Protein AF-0000000086521567 (afdb_homodimer)

Structure (mmCIF, N/CA/C/O backbone):
data_AF-0000000086521567-model_v1
#
loop_
_entity.id
_entity.type
_entity.pdbx_description
1 polymer 'Uncharacterized protein'
#
loop_
_atom_site.group_PDB
_atom_site.id
_atom_site.type_symbol
_atom_site.label_atom_id
_atom_site.label_alt_id
_atom_site.label_comp_id
_atom_site.label_asym_id
_atom_site.label_entity_id
_atom_site.label_seq_id
_atom_site.pdbx_PDB_ins_code
_atom_site.Cartn_x
_atom_site.Cartn_y
_atom_site.Cartn_z
_atom_site.occupancy
_atom_site.B_iso_or_equiv
_atom_site.auth_seq_id
_atom_site.auth_comp_id
_atom_site.auth_asym_id
_atom_site.auth_atom_id
_atom_site.pdbx_PDB_model_num
ATOM 1 N N . MET A 1 1 ? -68.312 49.312 -6.199 1 41.5 1 MET A N 1
ATOM 2 C CA . MET A 1 1 ? -67.375 48.719 -5.227 1 41.5 1 MET A CA 1
ATOM 3 C C . MET A 1 1 ? -66.25 47.938 -5.922 1 41.5 1 MET A C 1
ATOM 5 O O . MET A 1 1 ? -66.5 47 -6.668 1 41.5 1 MET A O 1
ATOM 9 N N . LYS A 1 2 ? -65.25 48.719 -6.352 1 56.47 2 LYS A N 1
ATOM 10 C CA . LYS A 1 2 ? -64.062 48.219 -7.051 1 56.47 2 LYS A CA 1
ATOM 11 C C . LYS A 1 2 ? -63.406 47.094 -6.277 1 56.47 2 LYS A C 1
ATOM 13 O O . LYS A 1 2 ? -63.188 47.188 -5.066 1 56.47 2 LYS A O 1
ATOM 18 N N . PRO A 1 3 ? -63.344 45.812 -6.828 1 60.78 3 PRO A N 1
ATOM 19 C CA . PRO A 1 3 ? -62.656 44.688 -6.168 1 60.78 3 PRO A CA 1
ATOM 20 C C . PRO A 1 3 ? -61.156 44.938 -6.02 1 60.78 3 PRO A C 1
ATOM 22 O O . PRO A 1 3 ? -60.5 45.375 -6.961 1 60.78 3 PRO A O 1
ATOM 25 N N . LEU A 1 4 ? -60.719 45.344 -4.832 1 59.25 4 LEU A N 1
ATOM 26 C CA . LEU A 1 4 ? -59.312 45.438 -4.52 1 59.25 4 LEU A CA 1
ATOM 27 C C . LEU A 1 4 ? -58.625 44.062 -4.637 1 59.25 4 LEU A C 1
ATOM 29 O O . LEU A 1 4 ? -59.062 43.125 -3.998 1 59.25 4 LEU A O 1
ATOM 33 N N . LEU A 1 5 ? -58 43.781 -5.711 1 63.34 5 LEU A N 1
ATOM 34 C CA . LEU A 1 5 ? -57.188 42.625 -5.988 1 63.34 5 LEU A CA 1
ATOM 35 C C . LEU A 1 5 ? -55.969 42.562 -5.07 1 63.34 5 LEU A C 1
ATOM 37 O O . LEU A 1 5 ? -55.125 43.5 -5.086 1 63.34 5 LEU A O 1
ATOM 41 N N . THR A 1 6 ? -56.031 41.875 -3.943 1 60.31 6 THR A N 1
ATOM 42 C CA . THR A 1 6 ? -54.906 41.688 -3.041 1 60.31 6 THR A CA 1
ATOM 43 C C . THR A 1 6 ? -53.875 40.719 -3.635 1 60.31 6 THR A C 1
ATOM 45 O O . THR A 1 6 ? -54.219 39.531 -3.891 1 60.31 6 THR A O 1
ATOM 48 N N . ILE A 1 7 ? -52.875 41.281 -4.273 1 62.75 7 ILE A N 1
ATOM 49 C CA . ILE A 1 7 ? -51.781 40.469 -4.766 1 62.75 7 ILE A CA 1
ATOM 50 C C . ILE A 1 7 ? -50.969 39.906 -3.582 1 62.75 7 ILE A C 1
ATOM 52 O O . ILE A 1 7 ? -50.469 40.656 -2.752 1 62.75 7 ILE A O 1
ATOM 56 N N . GLY A 1 8 ? -51.188 38.625 -3.295 1 60.88 8 GLY A N 1
ATOM 57 C CA . GLY A 1 8 ? -50.406 37.938 -2.277 1 60.88 8 GLY A CA 1
ATOM 58 C C . GLY A 1 8 ? -48.969 37.688 -2.695 1 60.88 8 GLY A C 1
ATOM 59 O O . GLY A 1 8 ? -48.719 37.125 -3.768 1 60.88 8 GLY A O 1
ATOM 60 N N . ILE A 1 9 ? -48 38.438 -2.121 1 61.66 9 ILE A N 1
ATOM 61 C CA . ILE A 1 9 ? -46.562 38.25 -2.348 1 61.66 9 ILE A CA 1
ATOM 62 C C . ILE A 1 9 ? -46.125 36.938 -1.766 1 61.66 9 ILE A C 1
ATOM 64 O O . ILE A 1 9 ? -46.281 36.688 -0.566 1 61.66 9 ILE A O 1
ATOM 68 N N . ILE A 1 10 ? -45.906 36 -2.725 1 64.81 10 ILE A N 1
ATOM 69 C CA . ILE A 1 10 ? -45.312 34.719 -2.34 1 64.81 10 ILE A CA 1
ATOM 70 C C . ILE A 1 10 ? -43.844 34.906 -1.979 1 64.81 10 ILE A C 1
ATOM 72 O O . ILE A 1 10 ? -43.031 35.281 -2.836 1 64.81 10 ILE A O 1
ATOM 76 N N . LEU A 1 11 ? -43.531 35.031 -0.654 1 62.44 11 LEU A N 1
ATOM 77 C CA . LEU A 1 11 ? -42.156 35.031 -0.162 1 62.44 11 LEU A CA 1
ATOM 78 C C . LEU A 1 11 ? -41.531 33.688 -0.363 1 62.44 11 LEU A C 1
ATOM 80 O O . LEU A 1 11 ? -41.875 32.719 0.311 1 62.44 11 LEU A O 1
ATOM 84 N N . THR A 1 12 ? -40.844 33.469 -1.516 1 62.28 12 THR A N 1
ATOM 85 C CA . THR A 1 12 ? -40 32.312 -1.762 1 62.28 12 THR A CA 1
ATOM 86 C C . THR A 1 12 ? -38.781 32.312 -0.861 1 62.28 12 THR A C 1
ATOM 88 O O . THR A 1 12 ? -37.969 33.25 -0.907 1 62.28 12 THR A O 1
ATOM 91 N N . THR A 1 13 ? -38.781 31.547 0.296 1 60.25 13 THR A N 1
ATOM 92 C CA . THR A 1 13 ? -37.594 31.297 1.112 1 60.25 13 THR A CA 1
ATOM 93 C C . THR A 1 13 ? -36.562 30.5 0.328 1 60.25 13 THR A C 1
ATOM 95 O O . THR A 1 13 ? -36.812 29.328 -0.017 1 60.25 13 THR A O 1
ATOM 98 N N . LEU A 1 14 ? -35.562 31.156 -0.339 1 62.19 14 LEU A N 1
ATOM 99 C CA . LEU A 1 14 ? -34.375 30.5 -0.87 1 62.19 14 LEU A CA 1
ATOM 100 C C . LEU A 1 14 ? -33.562 29.828 0.246 1 62.19 14 LEU A C 1
ATOM 102 O O . LEU A 1 14 ? -32.969 30.5 1.088 1 62.19 14 LEU A O 1
ATOM 106 N N . VAL A 1 15 ? -33.781 28.562 0.54 1 56.38 15 VAL A N 1
ATOM 107 C CA . VAL A 1 15 ? -32.906 27.766 1.397 1 56.38 15 VAL A CA 1
ATOM 108 C C . VAL A 1 15 ? -31.531 27.578 0.72 1 56.38 15 VAL A C 1
ATOM 110 O O . VAL A 1 15 ? -31.453 26.953 -0.342 1 56.38 15 VAL A O 1
ATOM 113 N N . SER A 1 16 ? -30.516 28.406 0.99 1 57.03 16 SER A N 1
ATOM 114 C CA . SER A 1 16 ? -29.125 28.125 0.634 1 57.03 16 SER A CA 1
ATOM 115 C C . SER A 1 16 ? -28.656 26.797 1.229 1 57.03 16 SER A C 1
ATOM 117 O O . SER A 1 16 ? -28.531 26.672 2.449 1 57.03 16 SER A O 1
ATOM 119 N N . ILE A 1 17 ? -28.797 25.703 0.528 1 50.41 17 ILE A N 1
ATOM 120 C CA . ILE A 1 17 ? -28.0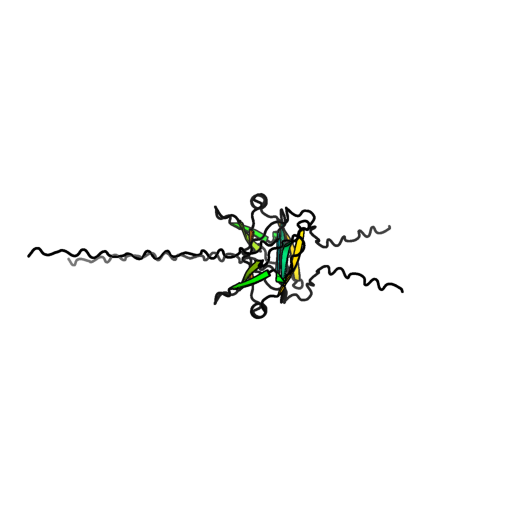47 24.5 0.896 1 50.41 17 ILE A CA 1
ATOM 121 C C . ILE A 1 17 ? -26.547 24.828 0.966 1 50.41 17 ILE A C 1
ATOM 123 O O . ILE A 1 17 ? -25.953 25.234 -0.034 1 50.41 17 ILE A O 1
ATOM 127 N N . ASN A 1 18 ? -26.047 25.375 2.033 1 48.47 18 ASN A N 1
ATOM 128 C CA . ASN A 1 18 ? -24.609 25.312 2.244 1 48.47 18 ASN A CA 1
ATOM 129 C C . ASN A 1 18 ? -24.078 23.891 2.098 1 48.47 18 ASN A C 1
ATOM 131 O O . ASN A 1 18 ? -24.328 23.047 2.959 1 48.47 18 ASN A O 1
ATOM 135 N N . THR A 1 19 ? -23.938 23.438 0.853 1 48.56 19 THR A N 1
ATOM 136 C CA . THR A 1 19 ? -23.125 22.234 0.748 1 48.56 19 THR A CA 1
ATOM 137 C C . THR A 1 19 ? -21.781 22.422 1.459 1 48.56 19 THR A C 1
ATOM 139 O O . THR A 1 19 ? -20.922 23.172 0.992 1 48.56 19 THR A O 1
ATOM 142 N N . ASN A 1 20 ? -21.812 22.703 2.736 1 43.34 20 ASN A N 1
ATOM 143 C CA . ASN A 1 20 ? -20.531 22.469 3.389 1 43.34 20 ASN A CA 1
ATOM 144 C C . ASN A 1 20 ? -19.781 21.297 2.768 1 43.34 20 ASN A C 1
ATOM 146 O O . ASN A 1 20 ? -20.219 20.156 2.865 1 43.34 20 ASN A O 1
ATOM 150 N N . ALA A 1 21 ? -19.391 21.391 1.604 1 45.03 21 ALA A N 1
ATOM 151 C CA . ALA A 1 21 ? -18.375 20.422 1.236 1 45.03 21 ALA A CA 1
ATOM 152 C C . ALA A 1 21 ? -17.5 20.062 2.434 1 45.03 21 ALA A C 1
ATOM 154 O O . ALA A 1 21 ? -16.766 20.906 2.945 1 45.03 21 ALA A O 1
ATOM 155 N N . GLU A 1 22 ? -17.938 19.484 3.479 1 44.38 22 GLU A N 1
ATOM 156 C CA . GLU A 1 22 ? -17 19.062 4.516 1 44.38 22 GLU A CA 1
ATOM 157 C C . GLU A 1 22 ? -15.609 18.812 3.939 1 44.38 22 GLU A C 1
ATOM 159 O O . GLU A 1 22 ? -15.445 18.016 3.02 1 44.38 22 GLU A O 1
ATOM 164 N N . ASN A 1 23 ? -14.844 19.844 3.758 1 48.25 23 ASN A N 1
ATOM 165 C CA . ASN A 1 23 ? -13.422 19.844 3.432 1 48.25 23 ASN A CA 1
ATOM 166 C C . ASN A 1 23 ? -12.711 18.609 3.971 1 48.25 23 ASN A C 1
ATOM 168 O O . ASN A 1 23 ? -12.266 18.594 5.117 1 48.25 23 ASN A O 1
ATOM 172 N N . ALA A 1 24 ? -13.281 17.422 3.781 1 63.66 24 ALA A N 1
ATOM 173 C CA . ALA A 1 24 ? -12.695 16.203 4.34 1 63.66 24 ALA A CA 1
ATOM 174 C C . ALA A 1 24 ? -11.172 16.234 4.238 1 63.66 24 ALA A C 1
ATOM 176 O O . ALA A 1 24 ? -10.617 16.609 3.201 1 63.66 24 ALA A O 1
ATOM 177 N N . THR A 1 25 ? -10.422 16.438 5.43 1 75.69 25 THR A N 1
ATOM 178 C CA . THR A 1 25 ? -8.969 16.328 5.512 1 75.69 25 THR A CA 1
ATOM 179 C C . THR A 1 25 ? -8.469 15.188 4.625 1 75.69 25 THR A C 1
ATOM 181 O O . THR A 1 25 ? -8.969 14.062 4.707 1 75.69 25 THR A O 1
ATOM 184 N N . PRO A 1 26 ? -7.668 15.617 3.684 1 92.44 26 PRO A N 1
ATOM 185 C CA . PRO A 1 26 ? -7.172 14.617 2.732 1 92.44 26 PRO A CA 1
ATOM 186 C C . PRO A 1 26 ? -6.41 13.484 3.412 1 92.44 26 PRO A C 1
ATOM 188 O O . PRO A 1 26 ? -5.914 13.648 4.531 1 92.44 26 PRO A O 1
ATOM 191 N N . LEU A 1 27 ? -6.375 12.32 2.873 1 97.94 27 LEU A N 1
ATOM 192 C CA . LEU A 1 27 ? -5.582 11.188 3.346 1 97.94 27 LEU A CA 1
ATOM 193 C C . LEU A 1 27 ? -4.09 11.469 3.197 1 97.94 27 LEU A C 1
ATOM 195 O O . LEU A 1 27 ? -3.682 12.219 2.305 1 97.94 27 LEU A O 1
ATOM 199 N N . GLU A 1 28 ? -3.328 10.969 4.105 1 98.56 28 GLU A N 1
ATOM 200 C CA . GLU A 1 28 ? -1.88 11.164 4.121 1 98.56 28 GLU A CA 1
ATOM 201 C C . GLU A 1 28 ? -1.219 10.477 2.932 1 98.56 28 GLU A C 1
ATOM 203 O O . GLU A 1 28 ? -1.447 9.289 2.686 1 98.56 28 GLU A O 1
ATOM 208 N N . PRO A 1 29 ? -0.412 11.234 2.131 1 98.12 29 PRO A N 1
ATOM 209 C CA . PRO A 1 29 ? 0.428 10.523 1.162 1 98.12 29 PRO A CA 1
ATOM 210 C C . PRO A 1 29 ? 1.397 9.547 1.825 1 98.12 29 PRO A C 1
ATOM 212 O O . PRO A 1 29 ? 1.976 9.859 2.869 1 98.12 29 PRO A O 1
ATOM 215 N N . LEU A 1 30 ? 1.52 8.359 1.231 1 98.75 30 LEU A N 1
ATOM 216 C CA . LEU A 1 30 ? 2.389 7.328 1.785 1 98.75 30 LEU A CA 1
ATOM 217 C C . LEU A 1 30 ? 3.551 7.035 0.843 1 98.75 30 LEU A C 1
ATOM 219 O O . LEU A 1 30 ? 3.375 7.008 -0.377 1 98.75 30 LEU A O 1
ATOM 223 N N . TYR A 1 31 ? 4.676 6.809 1.391 1 98.19 31 TYR A N 1
ATOM 224 C CA . TYR A 1 31 ? 5.832 6.355 0.62 1 98.19 31 TYR A CA 1
ATOM 225 C C . TYR A 1 31 ? 5.945 4.836 0.647 1 98.19 31 TYR A C 1
ATOM 227 O O . TYR A 1 31 ? 6.551 4.238 -0.246 1 98.19 31 TYR A O 1
ATOM 235 N N . SER A 1 32 ? 5.387 4.242 1.664 1 98.62 32 SER A N 1
ATOM 236 C CA . SER A 1 32 ? 5.297 2.791 1.795 1 98.62 32 SER A CA 1
ATOM 237 C C . SER A 1 32 ? 4.195 2.393 2.771 1 98.62 32 SER A C 1
ATOM 239 O O . SER A 1 32 ? 3.76 3.205 3.59 1 98.62 32 SER A O 1
ATOM 241 N N . ALA A 1 33 ? 3.748 1.165 2.656 1 98.81 33 ALA A N 1
ATOM 242 C CA . ALA A 1 33 ? 2.824 0.525 3.588 1 98.81 33 ALA A CA 1
ATOM 243 C C . ALA A 1 33 ? 3.107 -0.971 3.701 1 98.81 33 ALA A C 1
ATOM 245 O O . ALA A 1 33 ? 3.389 -1.633 2.699 1 98.81 33 ALA A O 1
ATOM 246 N N . GLN A 1 34 ? 3.07 -1.426 4.914 1 98.31 34 GLN A N 1
ATOM 247 C CA . GLN A 1 34 ? 3.244 -2.838 5.234 1 98.31 34 GLN A CA 1
ATOM 248 C C . GLN A 1 34 ? 2.232 -3.293 6.281 1 98.31 34 GLN A C 1
ATOM 250 O O . GLN A 1 34 ? 2.072 -2.648 7.32 1 98.31 34 GLN A O 1
ATOM 255 N N . PHE A 1 35 ? 1.556 -4.363 6.004 1 96.94 35 PHE A N 1
ATOM 256 C CA . PHE A 1 35 ? 0.53 -4.848 6.918 1 96.94 35 PHE A CA 1
ATOM 257 C C . PHE A 1 35 ? 1.021 -6.074 7.68 1 96.94 35 PHE A C 1
ATOM 259 O O . PHE A 1 35 ? 1.374 -7.09 7.074 1 96.94 35 PHE A O 1
ATOM 266 N N . ASP A 1 36 ? 1.014 -5.848 8.922 1 94.62 36 ASP A N 1
ATOM 267 C CA . ASP A 1 36 ? 1.253 -6.953 9.844 1 94.62 36 ASP A CA 1
ATOM 268 C C . ASP A 1 36 ? -0.046 -7.41 10.5 1 94.62 36 ASP A C 1
ATOM 270 O O . ASP A 1 36 ? -1.137 -7.047 10.055 1 94.62 36 ASP A O 1
ATOM 274 N N . ASN A 1 37 ? 0.047 -8.242 11.469 1 90.88 37 ASN A N 1
ATOM 275 C CA . ASN A 1 37 ? -1.149 -8.828 12.07 1 90.88 37 ASN A CA 1
ATOM 276 C C . ASN A 1 37 ? -2 -7.773 12.766 1 90.88 37 ASN A C 1
ATOM 278 O O . ASN A 1 37 ? -3.211 -7.703 12.555 1 90.88 37 ASN A O 1
ATOM 282 N N . THR A 1 38 ? -1.346 -6.91 13.578 1 93.44 38 THR A N 1
ATOM 283 C CA . THR A 1 38 ? -2.135 -5.992 14.398 1 93.44 38 THR A CA 1
ATOM 284 C C . THR A 1 38 ? -1.744 -4.547 14.117 1 93.44 38 THR A C 1
ATOM 286 O O . THR A 1 38 ? -2.281 -3.623 14.734 1 93.44 38 THR A O 1
ATOM 289 N N . TYR A 1 39 ? -0.797 -4.352 13.211 1 96.25 39 TYR A N 1
ATOM 290 C CA . TYR A 1 39 ? -0.38 -2.99 12.906 1 96.25 39 TYR A CA 1
ATOM 291 C C . TYR A 1 39 ? -0.145 -2.82 11.406 1 96.25 39 TYR A C 1
ATOM 293 O O . TYR A 1 39 ? 0.025 -3.803 10.68 1 96.25 39 TYR A O 1
ATOM 301 N N . VAL A 1 40 ? -0.255 -1.665 11.047 1 97.69 40 VAL A N 1
ATOM 302 C CA . VAL A 1 40 ? 0.246 -1.244 9.742 1 97.69 40 VAL A CA 1
ATOM 303 C C . VAL A 1 40 ? 1.445 -0.317 9.922 1 97.69 40 VAL A C 1
ATOM 305 O O . VAL A 1 40 ? 1.415 0.592 10.758 1 97.69 40 VAL A O 1
ATOM 308 N N . THR A 1 41 ? 2.508 -0.612 9.219 1 98.56 41 THR A N 1
ATOM 309 C CA . THR A 1 41 ? 3.672 0.266 9.18 1 98.56 41 THR A CA 1
ATOM 310 C C . THR A 1 41 ? 3.641 1.157 7.945 1 98.56 41 THR A C 1
ATOM 312 O O . THR A 1 41 ? 3.504 0.665 6.82 1 98.56 41 THR A O 1
ATOM 315 N N . ILE A 1 42 ? 3.771 2.447 8.164 1 98.88 42 ILE A N 1
ATOM 316 C CA . ILE A 1 42 ? 3.748 3.398 7.062 1 98.88 42 ILE A CA 1
ATOM 317 C C . ILE A 1 42 ? 5.02 4.242 7.078 1 98.88 42 ILE A C 1
ATOM 319 O O . ILE A 1 42 ? 5.691 4.34 8.109 1 98.88 42 ILE A O 1
ATOM 323 N N . GLU A 1 43 ? 5.328 4.777 5.918 1 98.69 43 GLU A N 1
ATOM 324 C CA . GLU A 1 43 ? 6.371 5.789 5.797 1 98.69 43 GLU A CA 1
ATOM 325 C C . GLU A 1 43 ? 5.801 7.113 5.301 1 98.69 43 GLU A C 1
ATOM 327 O O . GLU A 1 43 ? 5.121 7.156 4.273 1 98.69 43 GLU A O 1
ATOM 332 N N . VAL A 1 44 ? 6.086 8.164 6.07 1 98.56 44 VAL A N 1
ATOM 333 C CA . VAL A 1 44 ? 5.516 9.477 5.785 1 98.56 44 VAL A CA 1
ATOM 334 C C . VAL A 1 44 ? 6.59 10.547 5.938 1 98.56 44 VAL A C 1
ATOM 336 O O . VAL A 1 44 ? 7.652 10.297 6.512 1 98.56 44 VAL A O 1
ATOM 339 N N . GLN A 1 45 ? 6.191 11.688 5.422 1 97.56 45 GLN A N 1
ATOM 340 C CA . GLN A 1 45 ? 7.07 12.844 5.602 1 97.56 45 GLN A CA 1
ATOM 341 C C . GLN A 1 45 ? 6.934 13.43 7.004 1 97.56 45 GLN A C 1
ATOM 343 O O . GLN A 1 45 ? 5.82 13.531 7.531 1 97.56 45 GLN A O 1
ATOM 348 N N . SER A 1 46 ? 8.078 13.727 7.551 1 98 46 SER A N 1
ATOM 349 C CA . SER A 1 46 ? 8.125 14.352 8.867 1 98 46 SER A CA 1
ATOM 350 C C . SER A 1 46 ? 9.094 15.531 8.891 1 98 46 SER A C 1
ATOM 352 O O . SER A 1 46 ? 10.156 15.477 8.266 1 98 46 SER A O 1
ATOM 354 N N . ASN A 1 47 ? 8.727 16.562 9.664 1 97.81 47 ASN A N 1
ATOM 355 C CA . ASN A 1 47 ? 9.617 17.688 9.938 1 97.81 47 ASN A CA 1
ATOM 356 C C . ASN A 1 47 ? 10.188 17.625 11.352 1 97.81 47 ASN A C 1
ATOM 358 O O . ASN A 1 47 ? 10.609 18.641 11.906 1 97.81 47 ASN A O 1
ATOM 362 N N . GLY A 1 48 ? 9.984 16.406 11.914 1 98.06 48 GLY A N 1
ATOM 363 C CA . GLY A 1 48 ? 10.758 16.25 13.133 1 98.06 48 GLY A CA 1
ATOM 364 C C . GLY A 1 48 ? 9.922 15.781 14.312 1 98.06 48 GLY A C 1
ATOM 365 O O . GLY A 1 48 ? 10.469 15.297 15.305 1 98.06 48 GLY A O 1
ATOM 366 N N . CYS A 1 49 ? 8.625 15.883 14.227 1 98.38 49 CYS A N 1
ATOM 367 C CA . CYS A 1 49 ? 7.895 15.57 15.445 1 98.38 49 CYS A CA 1
ATOM 368 C C . CYS A 1 49 ? 6.672 14.711 15.148 1 98.38 49 CYS A C 1
ATOM 370 O O . CYS A 1 49 ? 5.723 14.68 15.93 1 98.38 49 CYS A O 1
ATOM 372 N N . THR A 1 50 ? 6.605 14.125 14.016 1 98.62 50 THR A N 1
ATOM 373 C CA . THR A 1 50 ? 5.539 13.211 13.633 1 98.62 50 THR A CA 1
ATOM 374 C C . THR A 1 50 ? 5.504 12 14.555 1 98.62 50 THR A C 1
ATOM 376 O O . THR A 1 50 ? 6.543 11.398 14.836 1 98.62 50 THR A O 1
ATOM 379 N N . GLN A 1 51 ? 4.293 11.656 15.039 1 98.56 51 GLN A N 1
ATOM 380 C CA . GLN A 1 51 ? 4.086 10.5 15.906 1 98.56 51 GLN A CA 1
ATOM 381 C C . GLN A 1 51 ? 2.895 9.664 15.438 1 98.56 51 GLN A C 1
ATOM 383 O O . GLN A 1 51 ? 2.02 10.172 14.727 1 98.56 51 GLN A O 1
ATOM 388 N N . PRO A 1 52 ? 2.85 8.336 15.82 1 98.69 52 PRO A N 1
ATOM 389 C CA . PRO A 1 52 ? 1.719 7.492 15.422 1 98.69 52 PRO A CA 1
ATOM 390 C C . PRO A 1 52 ? 0.371 8.086 15.82 1 98.69 52 PRO A C 1
ATOM 392 O O . PRO A 1 52 ? -0.613 7.945 15.086 1 98.69 52 PRO A O 1
ATOM 395 N N . GLU A 1 53 ? 0.365 8.805 16.922 1 98.25 53 GLU A N 1
ATOM 396 C CA . GLU A 1 53 ? -0.881 9.344 17.453 1 98.25 53 GLU A CA 1
ATOM 397 C C . GLU A 1 53 ? -1.401 10.492 16.594 1 98.25 53 GLU A C 1
ATOM 399 O O . GLU A 1 53 ? -2.549 10.914 16.75 1 98.25 53 GLU A O 1
ATOM 404 N N . ASP A 1 54 ? -0.542 10.945 15.75 1 98.62 54 ASP A N 1
ATOM 405 C CA . ASP A 1 54 ? -0.93 12.047 14.875 1 98.62 54 ASP A CA 1
ATOM 406 C C . ASP A 1 54 ? -1.841 11.562 13.75 1 98.62 54 ASP A C 1
ATOM 408 O O . ASP A 1 54 ? -2.369 12.367 12.984 1 98.62 54 ASP A O 1
ATOM 412 N N . PHE A 1 55 ? -2.121 10.25 13.742 1 98.56 55 PHE A N 1
ATOM 413 C CA . PHE A 1 55 ? -2.855 9.656 12.625 1 98.56 55 PHE A CA 1
ATOM 414 C C . PHE A 1 55 ? -4.07 8.883 13.125 1 98.56 55 PHE A C 1
ATOM 416 O O . PHE A 1 55 ? -4.062 8.359 14.242 1 98.56 55 PHE A O 1
ATOM 423 N N . THR A 1 56 ? -5 8.82 12.18 1 97.44 56 THR A N 1
ATOM 424 C CA . THR A 1 56 ? -6.176 7.984 12.391 1 97.44 56 THR A CA 1
ATOM 425 C C . THR A 1 56 ? -6.406 7.062 11.195 1 97.44 56 THR A C 1
ATOM 427 O O . THR A 1 56 ? -6.277 7.484 10.047 1 97.44 56 THR A O 1
ATOM 430 N N . ILE A 1 57 ? -6.699 5.832 11.492 1 97.25 57 ILE A N 1
ATOM 431 C CA . ILE A 1 57 ? -7.125 4.887 10.469 1 97.25 57 ILE A CA 1
ATOM 432 C C . ILE A 1 57 ? -8.641 4.938 10.312 1 97.25 57 ILE A C 1
ATOM 434 O O . ILE A 1 57 ? -9.375 4.68 11.273 1 97.25 57 ILE A O 1
ATOM 438 N N . LEU A 1 58 ? -9 5.293 9.172 1 95.12 58 LEU A N 1
ATOM 439 C CA . LEU A 1 58 ? -10.414 5.277 8.805 1 95.12 58 LEU A CA 1
ATOM 440 C C . LEU A 1 58 ? -10.781 3.965 8.117 1 95.12 58 LEU A C 1
ATOM 442 O O . LEU A 1 58 ? -10.094 3.533 7.188 1 95.12 58 LEU A O 1
ATOM 446 N N . ALA A 1 59 ? -11.742 3.348 8.664 1 91.75 59 ALA A N 1
ATOM 447 C CA . ALA A 1 59 ? -12.148 2.07 8.086 1 91.75 59 ALA A CA 1
ATOM 448 C C . ALA A 1 59 ? -13.625 2.098 7.68 1 91.75 59 ALA A C 1
ATOM 450 O O . ALA A 1 59 ? -14.461 2.627 8.414 1 91.75 59 ALA A O 1
ATOM 451 N N . ASN A 1 60 ? -13.828 1.906 6.484 1 78.81 60 ASN A N 1
ATOM 452 C CA . ASN A 1 60 ? -15.203 1.69 6.047 1 78.81 60 ASN A CA 1
ATOM 453 C C . ASN A 1 60 ? -15.438 0.242 5.625 1 78.81 60 ASN A C 1
ATOM 455 O O . ASN A 1 60 ? -14.648 -0.324 4.867 1 78.81 60 ASN A O 1
ATOM 459 N N . GLY A 1 61 ? -16.094 -0.521 6.418 1 62.78 61 GLY A N 1
ATOM 460 C CA . GLY A 1 61 ? -16.484 -1.868 6.047 1 62.78 61 GLY A CA 1
ATOM 461 C C . GLY A 1 61 ? -17.766 -1.907 5.227 1 62.78 61 GLY A C 1
ATOM 462 O O . GLY A 1 61 ? -18.812 -1.422 5.668 1 62.78 61 GLY A O 1
ATOM 463 N N . LYS A 1 62 ? -17.688 -1.465 3.982 1 55.81 62 LYS A N 1
ATOM 464 C CA . LYS A 1 62 ? -18.969 -1.676 3.334 1 55.81 62 LYS A CA 1
ATOM 465 C C . LYS A 1 62 ? -19.406 -3.135 3.434 1 55.81 62 LYS A C 1
ATOM 467 O O . LYS A 1 62 ? -18.594 -4.043 3.248 1 55.81 62 LYS A O 1
ATOM 472 N N . GLY A 1 63 ? -20.484 -3.387 4.082 1 57.22 63 GLY A N 1
ATOM 473 C CA . GLY A 1 63 ? -21.188 -4.664 4.125 1 57.22 63 GLY A CA 1
ATOM 474 C C . GLY A 1 63 ? -21.109 -5.43 2.816 1 57.22 63 GLY A C 1
ATOM 475 O O . GLY A 1 63 ? -21.234 -4.844 1.74 1 57.22 63 GLY A O 1
ATOM 476 N N . GLY A 1 64 ? -20.469 -6.641 2.887 1 62.44 64 GLY A N 1
ATOM 477 C CA . GLY A 1 64 ? -20.609 -7.594 1.798 1 62.44 64 GLY A CA 1
ATOM 478 C C . GLY A 1 64 ? -19.312 -7.82 1.03 1 62.44 64 GLY A C 1
ATOM 479 O O . GLY A 1 64 ? -19.234 -8.734 0.209 1 62.44 64 GLY A O 1
ATOM 480 N N . GLU A 1 65 ? -18.391 -6.758 1.253 1 71.06 65 GLU A N 1
ATOM 481 C CA . GLU A 1 65 ? -17.188 -7.047 0.466 1 71.06 65 GLU A CA 1
ATOM 482 C C . GLU A 1 65 ? -16.266 -8.008 1.201 1 71.06 65 GLU A C 1
ATOM 484 O O . GLU A 1 65 ? -16.359 -8.164 2.42 1 71.06 65 GLU A O 1
ATOM 489 N N . ALA A 1 66 ? -15.523 -8.734 0.462 1 86 66 ALA A N 1
ATOM 490 C CA . ALA A 1 66 ? -14.562 -9.703 0.984 1 86 66 ALA A CA 1
ATOM 491 C C . ALA A 1 66 ? -13.289 -9.016 1.459 1 86 66 ALA A C 1
ATOM 493 O O . ALA A 1 66 ? -12.266 -9.672 1.674 1 86 66 ALA A O 1
ATOM 494 N N . PHE A 1 67 ? -13.336 -7.629 1.581 1 92.12 67 PHE A N 1
ATOM 495 C CA . PHE A 1 67 ? -12.203 -6.855 2.072 1 92.12 67 PHE A CA 1
ATOM 496 C C . PHE A 1 67 ? -12.68 -5.613 2.816 1 92.12 67 PHE A C 1
ATOM 498 O O . PHE A 1 67 ? -13.836 -5.203 2.68 1 92.12 67 PHE A O 1
ATOM 505 N N . SER A 1 68 ? -11.805 -5.035 3.633 1 92.19 68 SER A N 1
ATOM 506 C CA . SER A 1 68 ? -12.039 -3.756 4.293 1 92.19 68 SER A CA 1
ATOM 507 C C . SER A 1 68 ? -11.32 -2.621 3.578 1 92.19 68 SER A C 1
ATOM 509 O O . SER A 1 68 ? -10.195 -2.799 3.09 1 92.19 68 SER A O 1
ATOM 511 N N . THR A 1 69 ? -11.961 -1.523 3.527 1 94 69 THR A N 1
ATOM 512 C CA . THR A 1 69 ? -11.336 -0.332 2.965 1 94 69 THR A CA 1
ATOM 513 C C . THR A 1 69 ? -10.789 0.565 4.074 1 94 69 THR A C 1
ATOM 515 O O . THR A 1 69 ? -11.508 0.893 5.023 1 94 69 THR A O 1
ATOM 518 N N . LEU A 1 70 ? -9.5 0.911 3.902 1 95.44 70 LEU A N 1
ATOM 519 C CA . LEU A 1 70 ? -8.828 1.725 4.91 1 95.44 70 LEU A CA 1
ATOM 520 C C . LEU A 1 70 ? -8.32 3.031 4.305 1 95.44 70 LEU A C 1
ATOM 522 O O . LEU A 1 70 ? -7.918 3.064 3.139 1 95.44 70 LEU A O 1
ATOM 526 N N . GLY A 1 71 ? -8.383 4.016 5.078 1 96.94 71 GLY A N 1
ATOM 527 C CA . GLY A 1 71 ? -7.68 5.273 4.867 1 96.94 71 GLY A CA 1
ATOM 528 C C . GLY A 1 71 ? -6.91 5.734 6.09 1 96.94 71 GLY A C 1
ATOM 529 O O . GLY A 1 71 ? -7.355 5.539 7.223 1 96.94 71 GLY A O 1
ATOM 530 N N . ILE A 1 72 ? -5.77 6.297 5.816 1 98.31 72 ILE A N 1
ATOM 531 C CA . ILE A 1 72 ? -4.965 6.848 6.902 1 98.31 72 ILE A CA 1
ATOM 532 C C . ILE A 1 72 ? -4.906 8.367 6.777 1 98.31 72 ILE A C 1
ATOM 534 O O . ILE A 1 72 ? -4.449 8.898 5.762 1 98.31 72 ILE A O 1
ATOM 538 N N . ARG A 1 73 ? -5.367 8.961 7.82 1 98.44 73 ARG A N 1
ATOM 539 C CA . ARG A 1 73 ? -5.418 10.422 7.844 1 98.44 73 ARG A CA 1
ATOM 540 C C . ARG A 1 73 ? -4.477 10.984 8.898 1 98.44 73 ARG A C 1
ATOM 542 O O . ARG A 1 73 ? -4.41 10.477 10.016 1 98.44 73 ARG A O 1
ATOM 549 N N . ARG A 1 74 ? -3.723 12 8.547 1 98.56 74 ARG A N 1
ATOM 550 C CA . ARG A 1 74 ? -2.977 12.773 9.539 1 98.56 74 ARG A CA 1
ATOM 551 C C . ARG A 1 74 ? -3.867 13.82 10.195 1 98.56 74 ARG A C 1
ATOM 553 O O . ARG A 1 74 ? -4.34 14.742 9.539 1 98.56 74 ARG A O 1
ATOM 560 N N . ASP A 1 75 ? -4.09 13.711 11.422 1 97.88 75 ASP A N 1
ATOM 561 C CA . ASP A 1 75 ? -5 14.602 12.141 1 97.88 75 ASP A CA 1
ATOM 562 C C . ASP A 1 75 ? -4.258 15.812 12.703 1 97.88 75 ASP A C 1
ATOM 564 O O . ASP A 1 75 ? -4.844 16.875 12.883 1 97.88 75 ASP A O 1
ATOM 568 N N . ARG A 1 76 ? -2.984 15.57 13.008 1 97.75 76 ARG A N 1
ATOM 569 C CA . ARG A 1 76 ? -2.176 16.656 13.555 1 97.75 76 ARG A CA 1
ATOM 570 C C . ARG A 1 76 ? -1 16.969 12.641 1 97.75 76 ARG A C 1
ATOM 572 O O . ARG A 1 76 ? -0.084 16.172 12.484 1 97.75 76 ARG A O 1
ATOM 579 N N . PRO A 1 77 ? -1.003 18.125 12.148 1 96.62 77 PRO A N 1
ATOM 580 C CA . PRO A 1 77 ? 0.105 18.5 11.266 1 96.62 77 PRO A CA 1
ATOM 581 C C . PRO A 1 77 ? 1.44 18.594 12.008 1 96.62 77 PRO A C 1
ATOM 583 O O . PRO A 1 77 ? 1.473 18.891 13.203 1 96.62 77 PRO A O 1
ATOM 586 N N . ASP A 1 78 ? 2.488 18.266 11.344 1 98.19 78 ASP A N 1
ATOM 587 C CA . ASP A 1 78 ? 3.852 18.391 11.852 1 98.19 78 ASP A CA 1
ATOM 588 C C . ASP A 1 78 ? 4.371 19.812 11.68 1 98.19 78 ASP A C 1
ATOM 590 O O . ASP A 1 78 ? 4.832 20.188 10.594 1 98.19 78 ASP A O 1
ATOM 594 N N . THR A 1 79 ? 4.465 20.516 12.742 1 97.69 79 THR A N 1
ATOM 595 C CA . THR A 1 79 ? 4.848 21.922 12.664 1 97.69 79 THR A CA 1
ATOM 596 C C . THR A 1 79 ? 6.266 22.125 13.18 1 97.69 79 THR A C 1
ATOM 598 O O . THR A 1 79 ? 6.691 23.266 13.414 1 97.69 79 THR A O 1
ATOM 601 N N . CYS A 1 80 ? 6.969 21.016 13.5 1 98.19 80 CYS A N 1
ATOM 602 C CA . CYS A 1 80 ? 8.352 21.109 13.945 1 98.19 80 CYS A CA 1
ATOM 603 C C . CYS A 1 80 ? 9.25 21.609 12.812 1 98.19 80 CYS A C 1
ATOM 605 O O . CYS A 1 80 ? 8.82 21.688 11.664 1 98.19 80 CYS A O 1
ATOM 607 N N . LYS A 1 81 ? 10.453 21.969 13.211 1 97.44 81 LYS A N 1
ATOM 608 C CA . LYS A 1 81 ? 11.242 22.75 12.266 1 97.44 81 LYS A CA 1
ATOM 609 C C . LYS A 1 81 ? 12.492 21.984 11.836 1 97.44 81 LYS A C 1
ATOM 611 O O . LYS A 1 81 ? 13.438 22.578 11.312 1 97.44 81 LYS A O 1
ATOM 616 N N . ALA A 1 82 ? 12.547 20.656 11.961 1 97.12 82 ALA A N 1
ATOM 617 C CA . ALA A 1 82 ? 13.672 19.875 11.461 1 97.12 82 ALA A CA 1
ATOM 618 C C . ALA A 1 82 ? 13.633 19.766 9.938 1 97.12 82 ALA A C 1
ATOM 620 O O . ALA A 1 82 ? 12.602 20.047 9.32 1 97.12 82 ALA A O 1
ATOM 621 N N . MET A 1 83 ? 14.758 19.375 9.398 1 95.81 83 MET A N 1
ATOM 622 C CA . MET A 1 83 ? 14.789 19.047 7.973 1 95.81 83 MET A CA 1
ATOM 623 C C . MET A 1 83 ? 13.82 17.922 7.641 1 95.81 83 MET A C 1
ATOM 625 O O . MET A 1 83 ? 13.766 16.922 8.359 1 95.81 83 MET A O 1
ATOM 629 N N . SER A 1 84 ? 13.117 18.172 6.559 1 95.44 84 SER A N 1
ATOM 630 C CA . SER A 1 84 ? 12.148 17.172 6.125 1 95.44 84 SER A CA 1
ATOM 631 C C . SER A 1 84 ? 12.805 15.82 5.887 1 95.44 84 SER A C 1
ATOM 633 O O . SER A 1 84 ? 13.875 15.742 5.281 1 95.44 84 SER A O 1
ATOM 635 N N . GLN A 1 85 ? 12.234 14.75 6.414 1 96.44 85 GLN A N 1
ATOM 636 C CA . GLN A 1 85 ? 12.703 13.383 6.242 1 96.44 85 GLN A CA 1
ATOM 637 C C . GLN A 1 85 ? 11.539 12.398 6.219 1 96.44 85 GLN A C 1
ATOM 639 O O . GLN A 1 85 ? 10.406 12.758 6.543 1 96.44 85 GLN A O 1
ATOM 644 N N . LEU A 1 86 ? 11.867 11.242 5.789 1 97.69 86 LEU A N 1
ATOM 645 C CA . LEU A 1 86 ? 10.875 10.18 5.883 1 97.69 86 LEU A CA 1
ATOM 646 C C . LEU A 1 86 ? 11.008 9.43 7.207 1 97.69 86 LEU A C 1
ATOM 648 O O . LEU A 1 86 ? 12.117 9.148 7.66 1 97.69 86 LEU A O 1
ATOM 652 N N . VAL A 1 87 ? 9.883 9.203 7.789 1 98.12 87 VAL A N 1
ATOM 653 C CA . VAL A 1 87 ? 9.883 8.422 9.016 1 98.12 87 VAL A CA 1
ATOM 654 C C . VAL A 1 87 ? 8.938 7.23 8.875 1 98.12 87 VAL A C 1
ATOM 656 O O . VAL A 1 87 ? 7.934 7.312 8.164 1 98.12 87 VAL A O 1
ATOM 659 N N . ARG A 1 88 ? 9.281 6.156 9.508 1 98.5 88 ARG A N 1
ATOM 660 C CA . ARG A 1 88 ? 8.453 4.953 9.57 1 98.5 88 ARG A CA 1
ATOM 661 C C . ARG A 1 88 ? 7.695 4.875 10.891 1 98.5 88 ARG A C 1
ATOM 663 O O . ARG A 1 88 ? 8.289 5.027 11.961 1 98.5 88 ARG A O 1
ATOM 670 N N . LEU A 1 89 ? 6.457 4.68 10.789 1 98.75 89 LEU A N 1
ATOM 671 C CA . LEU A 1 89 ? 5.59 4.625 11.961 1 98.75 89 LEU A CA 1
ATOM 672 C C . LEU A 1 89 ? 4.738 3.359 11.945 1 98.75 89 LEU A C 1
ATOM 674 O O . LEU A 1 89 ? 4.262 2.936 10.891 1 98.75 89 LEU A O 1
ATOM 678 N N . GLN A 1 90 ? 4.445 2.811 13.117 1 98.56 90 GLN A N 1
ATOM 679 C CA . GLN A 1 90 ? 3.502 1.71 13.281 1 98.56 90 GLN A CA 1
ATOM 680 C C . GLN A 1 90 ? 2.189 2.197 13.891 1 98.56 90 GLN A C 1
ATOM 682 O O . GLN A 1 90 ? 2.182 2.77 14.984 1 98.56 90 GLN A O 1
ATOM 687 N N . LEU A 1 91 ? 1.212 2.008 13.133 1 98.5 91 LEU A N 1
ATOM 688 C CA . LEU A 1 91 ? -0.13 2.32 13.609 1 98.5 91 LEU A CA 1
ATOM 689 C C . LEU A 1 91 ? -0.892 1.047 13.961 1 98.5 91 LEU A C 1
ATOM 691 O O . LEU A 1 91 ? -0.913 0.095 13.18 1 98.5 91 LEU A O 1
ATOM 695 N N . GLU A 1 92 ? -1.594 1.104 15.078 1 97.06 92 GLU A N 1
ATOM 696 C CA . GLU A 1 92 ? -2.389 -0.057 15.469 1 97.06 92 GLU A CA 1
ATOM 697 C C . GLU A 1 92 ? -3.693 -0.12 14.68 1 97.06 92 GLU A C 1
ATOM 699 O O . GLU A 1 92 ? -4.418 0.872 14.586 1 97.06 92 GLU A O 1
ATOM 704 N N . LEU A 1 93 ? -3.889 -1.281 14.148 1 95.75 93 LEU A N 1
ATOM 705 C CA . LEU A 1 93 ? -5.168 -1.5 13.477 1 95.75 93 LEU A CA 1
ATOM 706 C C . LEU A 1 93 ? -6.301 -1.601 14.492 1 95.75 93 LEU A C 1
ATOM 708 O O . LEU A 1 93 ? -6.125 -2.17 15.57 1 95.75 93 LEU A O 1
ATOM 712 N N . PRO A 1 94 ? -7.473 -1.013 14.055 1 92.44 94 PRO A N 1
ATOM 713 C CA . PRO A 1 94 ? -8.609 -1.294 14.938 1 92.44 94 PRO A CA 1
ATOM 714 C C . PRO A 1 94 ? -8.789 -2.787 15.203 1 92.44 94 PRO A C 1
ATOM 716 O O . PRO A 1 94 ? -8.781 -3.592 14.266 1 92.44 94 PRO A O 1
ATOM 719 N N . PRO A 1 95 ? -8.953 -3.09 16.469 1 91.31 95 PRO A N 1
ATOM 720 C CA . PRO A 1 95 ? -8.984 -4.512 16.844 1 91.31 95 PRO A CA 1
ATOM 721 C C . PRO A 1 95 ? -10.039 -5.293 16.062 1 91.31 95 PRO A C 1
ATOM 723 O O . PRO A 1 95 ? -9.797 -6.426 15.641 1 91.31 95 PRO A O 1
ATOM 726 N N . ALA A 1 96 ? -11.219 -4.734 15.844 1 88.06 96 ALA A N 1
ATOM 727 C CA . ALA A 1 96 ? -12.297 -5.41 15.125 1 88.06 96 ALA A CA 1
ATOM 728 C C . ALA A 1 96 ? -11.883 -5.711 13.688 1 88.06 96 ALA A C 1
ATOM 730 O O . ALA A 1 96 ? -12.211 -6.773 13.148 1 88.06 96 ALA A O 1
ATOM 731 N N . LEU A 1 97 ? -11.141 -4.797 13.188 1 87.25 97 LEU A N 1
ATOM 732 C CA . LEU A 1 97 ? -10.672 -4.965 11.812 1 87.25 97 LEU A CA 1
ATOM 733 C C . LEU A 1 97 ? -9.57 -6.02 11.742 1 87.25 97 LEU A C 1
ATOM 735 O O . LEU A 1 97 ? -9.594 -6.883 10.867 1 87.25 97 LEU A O 1
ATOM 739 N N . ALA A 1 98 ? -8.664 -5.945 12.633 1 89.69 98 ALA A N 1
ATOM 740 C CA . ALA A 1 98 ? -7.543 -6.883 12.664 1 89.69 98 ALA A CA 1
ATOM 741 C C . ALA A 1 98 ? -8.031 -8.312 12.875 1 89.69 98 ALA A C 1
ATOM 743 O O . ALA A 1 98 ? -7.441 -9.258 12.344 1 89.69 98 ALA A O 1
ATOM 744 N N . ALA A 1 99 ? -9.117 -8.406 13.57 1 88.44 99 ALA A N 1
ATOM 745 C CA . ALA A 1 99 ? -9.641 -9.727 13.906 1 88.44 99 ALA A CA 1
ATOM 746 C C . ALA A 1 99 ? -10.258 -10.398 12.688 1 88.44 99 ALA A C 1
ATOM 748 O O . ALA A 1 99 ? -10.328 -11.633 12.617 1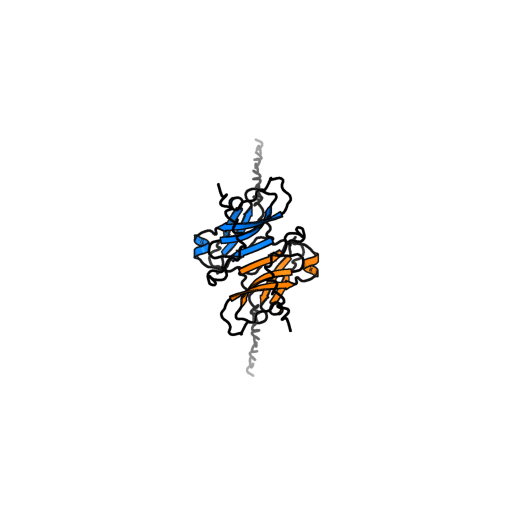 88.44 99 ALA A O 1
ATOM 749 N N . LEU A 1 100 ? -10.711 -9.656 11.75 1 85.25 100 LEU A N 1
ATOM 750 C CA . LEU A 1 100 ? -11.383 -10.195 10.578 1 85.25 100 LEU A CA 1
ATOM 751 C C . LEU A 1 100 ? -10.398 -10.938 9.68 1 85.25 100 LEU A C 1
ATOM 753 O O . LEU A 1 100 ? -10.789 -11.82 8.914 1 85.25 100 LEU A O 1
ATOM 757 N N . LYS A 1 101 ? -9.133 -10.523 9.773 1 87 101 LYS A N 1
ATOM 758 C CA . LYS A 1 101 ? -8.07 -11.141 8.977 1 87 101 LYS A CA 1
ATOM 759 C C . LYS A 1 101 ? -8.406 -11.094 7.488 1 87 101 LYS A C 1
ATOM 761 O O . LYS A 1 101 ? -8.109 -12.039 6.75 1 87 101 LYS A O 1
ATOM 766 N N . GLU A 1 102 ? -9.195 -10.062 7.156 1 90.25 102 GLU A N 1
ATOM 767 C CA . GLU A 1 102 ? -9.547 -9.836 5.758 1 90.25 102 GLU A CA 1
ATOM 768 C C . GLU A 1 102 ? -8.523 -8.938 5.07 1 90.25 102 GLU A C 1
ATOM 770 O O . GLU A 1 102 ? -7.781 -8.211 5.734 1 90.25 102 GLU A O 1
ATOM 775 N N . PRO A 1 103 ? -8.469 -9.086 3.75 1 94.25 103 PRO A N 1
ATOM 776 C CA . PRO A 1 103 ? -7.617 -8.141 3.021 1 94.25 103 PRO A CA 1
ATOM 777 C C . PRO A 1 103 ? -8.07 -6.695 3.182 1 94.25 103 PRO A C 1
ATOM 779 O O . PRO A 1 103 ? -9.219 -6.438 3.553 1 94.2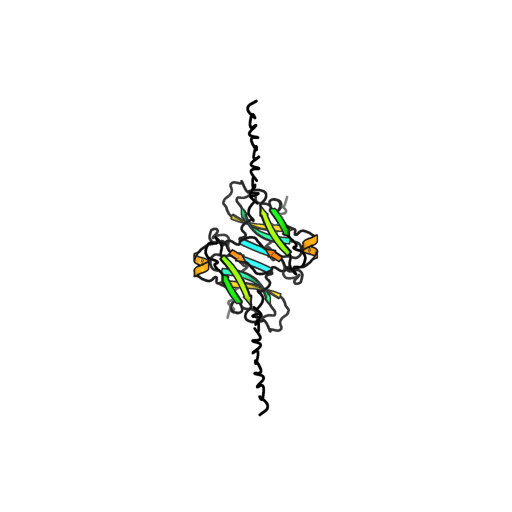5 103 PRO A O 1
ATOM 782 N N . TYR A 1 104 ? -7.113 -5.793 2.844 1 94.75 104 TYR A N 1
ATOM 783 C CA . TYR A 1 104 ? -7.379 -4.367 2.973 1 94.75 104 TYR A CA 1
ATOM 784 C C . TYR A 1 104 ? -7.223 -3.658 1.631 1 94.75 104 TYR A C 1
ATOM 786 O O . TYR A 1 104 ? -6.273 -3.92 0.891 1 94.75 104 TYR A O 1
ATOM 794 N N . ARG A 1 105 ? -8.141 -2.826 1.341 1 95.81 105 ARG A N 1
ATOM 795 C CA . ARG A 1 105 ? -7.941 -1.81 0.313 1 95.81 105 ARG A CA 1
ATOM 796 C C . ARG A 1 105 ? -7.484 -0.492 0.929 1 95.81 105 ARG A C 1
ATOM 798 O O . ARG A 1 105 ? -8.172 0.072 1.784 1 95.81 105 ARG A O 1
ATOM 805 N N . LEU A 1 106 ? -6.324 -0.112 0.55 1 97.38 106 LEU A N 1
ATOM 806 C CA . LEU A 1 106 ? -5.805 1.153 1.057 1 97.38 106 LEU A CA 1
ATOM 807 C C . LEU A 1 106 ? -6.113 2.293 0.091 1 97.38 106 LEU A C 1
ATOM 809 O O . LEU A 1 106 ? -5.734 2.238 -1.082 1 97.38 106 LEU A O 1
ATOM 813 N N . GLU A 1 107 ? -6.738 3.322 0.589 1 96.38 107 GLU A N 1
ATOM 814 C CA . GLU A 1 107 ? -7.215 4.41 -0.26 1 96.38 107 GLU A CA 1
ATOM 815 C C . GLU A 1 107 ? -6.164 5.512 -0.383 1 96.38 107 GLU A C 1
ATOM 817 O O . GLU A 1 107 ? -6.273 6.387 -1.243 1 96.38 107 GLU A O 1
ATOM 822 N N . ASN A 1 108 ? -5.172 5.492 0.478 1 98.06 108 ASN A N 1
ATOM 823 C CA . ASN A 1 108 ? -4.121 6.5 0.399 1 98.06 108 ASN A CA 1
ATOM 824 C C . ASN A 1 108 ? -3.389 6.445 -0.938 1 98.06 108 ASN A C 1
ATOM 826 O O . ASN A 1 108 ? -3.26 5.375 -1.536 1 98.06 108 ASN A O 1
ATOM 830 N N . LEU A 1 109 ? -2.965 7.617 -1.364 1 97.69 109 LEU A N 1
ATOM 831 C CA . LEU A 1 109 ? -2.059 7.668 -2.506 1 97.69 109 LEU A CA 1
ATOM 832 C C . LEU A 1 109 ? -0.618 7.422 -2.07 1 97.69 109 LEU A C 1
ATOM 834 O O . LEU A 1 109 ? -0.232 7.781 -0.955 1 97.69 109 LEU A O 1
ATOM 838 N N . PHE A 1 110 ? 0.107 6.789 -3.039 1 97.31 110 PHE A N 1
ATOM 839 C CA . PHE A 1 110 ? 1.538 6.605 -2.826 1 97.31 110 PHE A CA 1
ATOM 840 C C . PHE A 1 110 ? 2.338 7.652 -3.59 1 97.31 110 PHE A C 1
ATOM 842 O O . PHE A 1 110 ? 1.967 8.039 -4.699 1 97.31 110 PHE A O 1
ATOM 849 N N . VAL A 1 111 ? 3.396 8.086 -2.945 1 96.69 111 VAL A N 1
ATOM 850 C CA . VAL A 1 111 ? 4.277 9.07 -3.576 1 96.69 111 VAL A CA 1
ATOM 851 C C . VAL A 1 111 ? 5.711 8.547 -3.576 1 96.69 111 VAL A C 1
ATOM 853 O O . VAL A 1 111 ? 6.094 7.766 -2.701 1 96.69 111 VAL A O 1
ATOM 856 N N . SER A 1 112 ? 6.43 8.875 -4.609 1 94.38 112 SER A N 1
ATOM 857 C CA . SER A 1 112 ? 7.805 8.406 -4.766 1 94.38 112 SER A CA 1
ATOM 858 C C . SER A 1 112 ? 8.75 9.141 -3.822 1 94.38 112 SER A C 1
ATOM 860 O O . SER A 1 112 ? 8.523 10.305 -3.494 1 94.38 112 SER A O 1
ATOM 862 N N . LYS A 1 113 ? 9.844 8.438 -3.486 1 91.62 113 LYS A N 1
ATOM 863 C CA . LYS A 1 113 ? 10.828 8.977 -2.547 1 91.62 113 LYS A CA 1
ATOM 864 C C . LYS A 1 113 ? 11.805 9.914 -3.248 1 91.62 113 LYS A C 1
ATOM 866 O O . LYS A 1 113 ? 12.828 10.289 -2.672 1 91.62 113 LYS A O 1
ATOM 871 N N . SER A 1 114 ? 11.594 10.32 -4.422 1 81.69 114 SER A N 1
ATOM 872 C CA . SER A 1 114 ? 12.516 11.109 -5.23 1 81.69 114 SER A CA 1
ATOM 873 C C . SER A 1 114 ? 12.969 12.367 -4.496 1 81.69 114 SER A C 1
ATOM 875 O O . SER A 1 114 ? 14.086 12.836 -4.688 1 81.69 114 SER A O 1
ATOM 877 N N . GLN A 1 115 ? 12.164 12.844 -3.721 1 76.56 115 GLN A N 1
ATOM 878 C CA . GLN A 1 115 ? 12.492 14.094 -3.055 1 76.56 115 GLN A CA 1
ATOM 879 C C . GLN A 1 115 ? 13.367 13.859 -1.826 1 76.56 115 GLN A C 1
ATOM 881 O O . GLN A 1 115 ? 13.859 14.805 -1.212 1 76.56 115 GLN A O 1
ATOM 886 N N . PHE A 1 116 ? 13.641 12.531 -1.541 1 80.5 116 PHE A N 1
ATOM 887 C CA . PHE A 1 116 ? 14.406 12.188 -0.348 1 80.5 116 PHE A CA 1
ATOM 888 C C . PHE A 1 116 ? 15.562 11.25 -0.694 1 80.5 116 PHE A C 1
ATOM 890 O O . PHE A 1 116 ? 15.523 10.07 -0.352 1 80.5 116 PHE A O 1
ATOM 897 N N . PRO A 1 117 ? 16.5 11.703 -1.381 1 63.19 117 PRO A N 1
ATOM 898 C CA . PRO A 1 117 ? 17.578 10.836 -1.874 1 63.19 117 PRO A CA 1
ATOM 899 C C . PRO A 1 117 ? 18.25 10.047 -0.759 1 63.19 117 PRO A C 1
ATOM 901 O O . PRO A 1 117 ? 18.766 8.945 -1 1 63.19 117 PRO A O 1
ATOM 904 N N . GLY A 1 118 ? 18.547 10.586 0.375 1 56.16 118 GLY A N 1
ATOM 905 C CA . GLY A 1 118 ? 19.25 9.883 1.434 1 56.16 118 GLY A CA 1
ATOM 906 C C . GLY A 1 118 ? 18.422 8.797 2.09 1 56.16 118 GLY A C 1
ATOM 907 O O . GLY A 1 118 ? 18.922 8.047 2.932 1 56.16 118 GLY A O 1
ATOM 908 N N . ALA A 1 119 ? 17.297 8.898 1.813 1 54.88 119 ALA A N 1
ATOM 909 C CA . ALA A 1 119 ? 16.484 7.875 2.461 1 54.88 119 ALA A CA 1
ATOM 910 C C . ALA A 1 119 ? 16.781 6.492 1.884 1 54.88 119 ALA A C 1
ATOM 912 O O . ALA A 1 119 ? 16.359 6.184 0.762 1 54.88 119 ALA A O 1
ATOM 913 N N . ALA A 1 120 ? 18.078 6.129 2.006 1 42.41 120 ALA A N 1
ATOM 914 C CA . ALA A 1 120 ? 18.672 4.898 1.502 1 42.41 120 ALA A CA 1
ATOM 915 C C . ALA A 1 120 ? 17.75 3.705 1.729 1 42.41 120 ALA A C 1
ATOM 917 O O . ALA A 1 120 ? 17.031 3.654 2.723 1 42.41 120 ALA A O 1
ATOM 918 N N . ASN A 1 121 ? 17.5 3.17 0.602 1 43.31 121 ASN A N 1
ATOM 919 C CA . ASN A 1 121 ? 16.891 1.852 0.597 1 43.31 121 ASN A CA 1
ATOM 920 C C . ASN A 1 121 ? 17.547 0.916 1.606 1 43.31 121 ASN A C 1
ATOM 922 O O . ASN A 1 121 ? 18.703 0.542 1.445 1 43.31 121 ASN A O 1
ATOM 926 N N . THR A 1 122 ? 17.516 1.318 2.795 1 36.84 122 THR A N 1
ATOM 927 C CA . THR A 1 122 ? 18.156 0.359 3.682 1 36.84 122 THR A CA 1
ATOM 928 C C . THR A 1 122 ? 17.75 -1.068 3.322 1 36.84 122 THR A C 1
ATOM 930 O O . THR A 1 122 ? 16.766 -1.588 3.842 1 36.84 122 THR A O 1
ATOM 933 N N . GLY A 1 123 ? 17.594 -1.275 2.105 1 35.28 123 GLY A N 1
ATOM 934 C CA . GLY A 1 123 ? 17.578 -2.699 1.812 1 35.28 123 GLY A CA 1
ATOM 935 C C . GLY A 1 123 ? 18.797 -3.428 2.338 1 35.28 123 GLY A C 1
ATOM 936 O O . GLY A 1 123 ? 19.922 -2.932 2.223 1 35.28 123 GLY A O 1
ATOM 937 N N . ASP A 1 124 ? 18.734 -4.121 3.432 1 34.56 124 ASP A N 1
ATOM 938 C CA . ASP A 1 124 ? 19.812 -4.934 3.979 1 34.56 124 ASP A CA 1
ATOM 939 C C . ASP A 1 124 ? 20.531 -5.695 2.873 1 34.56 124 ASP A C 1
ATOM 941 O O . ASP A 1 124 ? 20.016 -6.672 2.336 1 34.56 124 ASP A O 1
ATOM 945 N N . THR A 1 125 ? 21.125 -5.035 1.981 1 34.31 125 THR A N 1
ATOM 946 C CA . THR A 1 125 ? 22.047 -5.773 1.14 1 34.31 125 THR A CA 1
ATOM 947 C C . THR A 1 125 ? 23.109 -6.48 1.989 1 34.31 125 THR A C 1
ATOM 949 O O . THR A 1 125 ? 23.891 -5.828 2.688 1 34.31 125 THR A O 1
ATOM 952 N N . HIS A 1 126 ? 22.766 -7.648 2.52 1 31.94 126 HIS A N 1
ATOM 953 C CA . HIS A 1 126 ? 23.812 -8.516 3.068 1 31.94 126 HIS A CA 1
ATOM 954 C C . HIS A 1 126 ? 24.984 -8.641 2.105 1 31.94 126 HIS A C 1
ATOM 956 O O . HIS A 1 126 ? 24.812 -9.102 0.974 1 31.94 126 HIS A O 1
ATOM 962 N N . ASP A 1 127 ? 25.891 -7.711 2.137 1 33.47 127 ASP A N 1
ATOM 963 C CA . ASP A 1 127 ? 27.188 -7.883 1.518 1 33.47 127 ASP A CA 1
ATOM 964 C C . ASP A 1 127 ? 27.75 -9.281 1.797 1 33.47 127 ASP A C 1
ATOM 966 O O . ASP A 1 127 ? 27.969 -9.648 2.955 1 33.47 127 ASP A O 1
ATOM 970 N N . ARG A 1 128 ? 27.422 -10.297 0.983 1 35.06 128 ARG A N 1
ATOM 971 C CA . ARG A 1 128 ? 28.141 -11.57 1.086 1 35.06 128 ARG A CA 1
ATOM 972 C C . ARG A 1 128 ? 29.641 -11.359 1.078 1 35.06 128 ARG A C 1
ATOM 974 O O . ARG A 1 128 ? 30.188 -10.711 0.174 1 35.06 128 ARG A O 1
ATOM 981 N N . PRO A 1 129 ? 30.297 -11.43 2.275 1 36.16 129 PRO A N 1
ATOM 982 C CA . PRO A 1 129 ? 31.75 -11.32 2.312 1 36.16 129 PRO A CA 1
ATOM 983 C C . PRO A 1 129 ? 32.438 -12.188 1.263 1 36.16 129 PRO A C 1
ATOM 985 O O . PRO A 1 129 ? 31.984 -13.305 0.983 1 36.16 129 PRO A O 1
ATOM 988 N N . ASN A 1 130 ? 32.938 -11.617 0.194 1 34.84 130 ASN A N 1
ATOM 989 C CA . ASN A 1 130 ? 33.844 -12.258 -0.752 1 34.84 130 ASN A CA 1
ATOM 990 C C . ASN A 1 130 ? 34.938 -13.062 -0.036 1 34.84 130 ASN A C 1
ATOM 992 O O . ASN A 1 130 ? 35.781 -12.484 0.669 1 34.84 130 ASN A O 1
ATOM 996 N N . GLN A 1 131 ? 34.625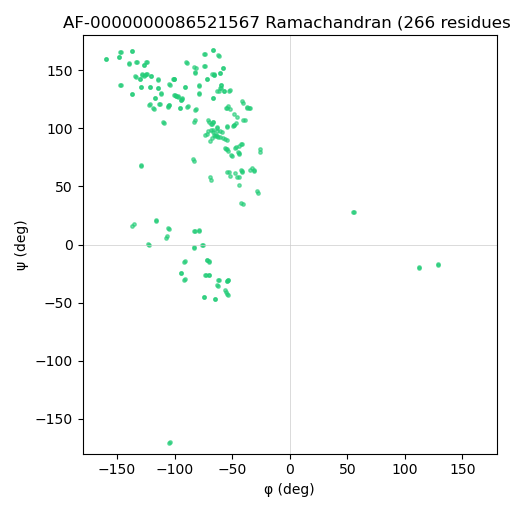 -14.281 0.449 1 32.5 131 GLN A N 1
ATOM 997 C CA . GLN A 1 131 ? 35.688 -15.172 0.947 1 32.5 131 GLN A CA 1
ATOM 998 C C . GLN A 1 131 ? 36.781 -15.383 -0.103 1 32.5 131 GLN A C 1
ATOM 1000 O O . GLN A 1 131 ? 36.531 -16.047 -1.121 1 32.5 131 GLN A O 1
ATOM 1005 N N . THR A 1 132 ? 37.469 -14.312 -0.508 1 35.41 132 THR A N 1
ATOM 1006 C CA . THR A 1 132 ? 38.719 -14.562 -1.236 1 35.41 132 THR A CA 1
ATOM 1007 C C . THR A 1 132 ? 39.531 -15.648 -0.548 1 35.41 132 THR A C 1
ATOM 1009 O O . THR A 1 132 ? 40 -15.469 0.586 1 35.41 132 THR A O 1
ATOM 1012 N N . ASP A 1 133 ? 39.156 -16.953 -0.784 1 31.41 133 ASP A N 1
ATOM 1013 C CA . ASP A 1 133 ? 39.969 -18.109 -0.396 1 31.41 133 ASP A CA 1
ATOM 1014 C C . ASP A 1 133 ? 41.406 -17.938 -0.833 1 31.41 133 ASP A C 1
ATOM 1016 O O . ASP A 1 133 ? 41.688 -17.547 -1.969 1 31.41 133 ASP A O 1
ATOM 1020 N N . GLN A 1 134 ? 42.344 -17.781 0.13 1 35.47 134 GLN A N 1
ATOM 1021 C CA . GLN A 1 134 ? 43.812 -17.953 0.195 1 35.47 134 GLN A CA 1
ATOM 1022 C C . GLN A 1 134 ? 44.25 -19.219 -0.519 1 35.47 134 GLN A C 1
ATOM 1024 O O . GLN A 1 134 ? 43.906 -20.328 -0.107 1 35.47 134 GLN A O 1
ATOM 1029 N N . HIS A 1 135 ? 44.094 -19.438 -1.882 1 29.22 135 HIS A N 1
ATOM 1030 C CA . HIS A 1 135 ? 45.125 -20.406 -2.326 1 29.22 135 HIS A CA 1
ATOM 1031 C C . HIS A 1 135 ? 46.531 -19.812 -2.221 1 29.22 135 HIS A C 1
ATOM 1033 O O . HIS A 1 135 ? 46.719 -18.625 -2.477 1 29.22 135 HIS A O 1
ATOM 1039 N N . MET B 1 1 ? -59.938 -24.75 -54.625 1 41.09 1 MET B N 1
ATOM 1040 C CA . MET B 1 1 ? -58.5 -24.422 -54.5 1 41.09 1 MET B CA 1
ATOM 1041 C C . MET B 1 1 ? -58.188 -23.812 -53.156 1 41.09 1 MET B C 1
ATOM 1043 O O . MET B 1 1 ? -58.688 -22.719 -52.844 1 41.09 1 MET B O 1
ATOM 1047 N N . LYS B 1 2 ? -58.125 -24.688 -52.125 1 55.84 2 LYS B N 1
ATOM 1048 C CA . LYS B 1 2 ? -57.844 -24.312 -50.75 1 55.84 2 LYS B CA 1
ATOM 1049 C C . LYS B 1 2 ? -56.562 -23.516 -50.656 1 55.84 2 LYS B C 1
ATOM 1051 O O . LYS B 1 2 ? -55.531 -23.859 -51.281 1 55.84 2 LYS B O 1
ATOM 1056 N N . PRO B 1 3 ? -56.594 -22.188 -50.156 1 59.97 3 PRO B N 1
ATOM 1057 C CA . PRO B 1 3 ? -55.375 -21.391 -49.969 1 59.97 3 PRO B CA 1
ATOM 1058 C C . PRO B 1 3 ? -54.438 -22 -48.938 1 59.97 3 PRO B C 1
ATOM 1060 O O . PRO B 1 3 ? -54.906 -22.438 -47.875 1 59.97 3 PRO B O 1
ATOM 1063 N N . LEU B 1 4 ? -53.406 -22.672 -49.406 1 59.53 4 LEU B N 1
ATOM 1064 C CA . LEU B 1 4 ? -52.312 -23.156 -48.531 1 59.53 4 LEU B CA 1
ATOM 1065 C C . LEU B 1 4 ? -51.656 -21.984 -47.812 1 59.53 4 LEU B C 1
ATOM 1067 O O . LEU B 1 4 ? -51.188 -21.047 -48.469 1 59.53 4 LEU B O 1
ATOM 1071 N N . LEU B 1 5 ? -52 -21.672 -46.625 1 63.31 5 LEU B N 1
ATOM 1072 C CA . LEU B 1 5 ? -51.406 -20.688 -45.719 1 63.31 5 LEU B CA 1
ATOM 1073 C C . LEU B 1 5 ? -49.969 -21.078 -45.375 1 63.31 5 LEU B C 1
ATOM 1075 O O . LEU B 1 5 ? -49.75 -22.156 -44.812 1 63.31 5 LEU B O 1
ATOM 1079 N N . THR B 1 6 ? -48.969 -20.5 -46.062 1 60.62 6 THR B N 1
ATOM 1080 C CA . THR B 1 6 ? -47.562 -20.719 -45.75 1 60.62 6 THR B CA 1
ATOM 1081 C C . THR B 1 6 ? -47.156 -19.984 -44.469 1 60.62 6 THR B C 1
ATOM 1083 O O . THR B 1 6 ? -47.25 -18.75 -44.438 1 60.62 6 THR B O 1
ATOM 1086 N N . ILE B 1 7 ? -47.219 -20.688 -43.375 1 62.47 7 ILE B N 1
ATOM 1087 C CA . ILE B 1 7 ? -46.719 -20.141 -42.125 1 62.47 7 ILE B CA 1
ATOM 1088 C C . ILE B 1 7 ? -45.188 -19.969 -42.219 1 62.47 7 ILE B C 1
ATOM 1090 O O . ILE B 1 7 ? -44.469 -20.938 -42.469 1 62.47 7 ILE B O 1
ATOM 1094 N N . GLY B 1 8 ? -44.75 -18.719 -42.375 1 61.31 8 GLY B N 1
ATOM 1095 C CA . GLY B 1 8 ? -43.312 -18.391 -42.312 1 61.31 8 GLY B CA 1
ATOM 1096 C C . GLY B 1 8 ? -42.719 -18.5 -40.938 1 61.31 8 GLY B C 1
ATOM 1097 O O . GLY B 1 8 ? -43.219 -17.891 -40 1 61.31 8 GLY B O 1
ATOM 1098 N N . ILE B 1 9 ? -41.938 -19.562 -40.719 1 62.06 9 ILE B N 1
ATOM 1099 C CA . ILE B 1 9 ? -41.219 -19.75 -39.469 1 62.06 9 ILE B CA 1
ATOM 1100 C C . ILE B 1 9 ? -40.125 -18.703 -39.312 1 62.06 9 ILE B C 1
ATOM 1102 O O . ILE B 1 9 ? -39.219 -18.609 -40.156 1 62.06 9 ILE B O 1
ATOM 1106 N N . ILE B 1 10 ? -40.438 -17.719 -38.438 1 64.38 10 ILE B N 1
ATOM 1107 C CA . ILE B 1 10 ? -39.406 -16.75 -38.031 1 64.38 10 ILE B CA 1
ATOM 1108 C C . ILE B 1 10 ? -38.344 -17.422 -37.188 1 64.38 10 ILE B C 1
ATOM 1110 O O . ILE B 1 10 ? -38.625 -17.875 -36.062 1 64.38 10 ILE B O 1
ATOM 1114 N N . LEU B 1 11 ? -37.188 -17.797 -37.812 1 62.59 11 LEU B N 1
ATOM 1115 C CA . LEU B 1 11 ? -36.031 -18.281 -37.094 1 62.59 11 LEU B CA 1
ATOM 1116 C C . LEU B 1 11 ? -35.375 -17.172 -36.281 1 62.59 11 LEU B C 1
ATOM 1118 O O . LEU B 1 11 ? -34.781 -16.25 -36.844 1 62.59 11 LEU B O 1
ATOM 1122 N N . THR B 1 12 ? -35.812 -16.984 -35.031 1 61.38 12 THR B N 1
ATOM 1123 C CA . THR B 1 12 ? -35.156 -16.094 -34.094 1 61.38 12 THR B CA 1
ATOM 1124 C C . THR B 1 12 ? -33.781 -16.609 -33.719 1 61.38 12 THR B C 1
ATOM 1126 O O . THR B 1 12 ? -33.625 -17.719 -33.219 1 61.38 12 THR B O 1
ATOM 1129 N N . THR B 1 13 ? -32.688 -16.078 -34.406 1 60.84 13 THR B N 1
ATOM 1130 C CA . THR B 1 13 ? -31.297 -16.312 -34 1 60.84 13 THR B CA 1
ATOM 1131 C C . THR B 1 13 ? -31.031 -15.742 -32.594 1 60.84 13 THR B C 1
ATOM 1133 O O . THR B 1 13 ? -31.062 -14.531 -32.406 1 60.84 13 THR B O 1
ATOM 1136 N N . LEU B 1 14 ? -31.188 -16.562 -31.5 1 60.94 14 LEU B N 1
ATOM 1137 C CA . LEU B 1 14 ? -30.672 -16.219 -30.172 1 60.94 14 LEU B CA 1
ATOM 1138 C C . LEU B 1 14 ? -29.172 -16 -30.203 1 60.94 14 LEU B C 1
ATOM 1140 O O . LEU B 1 14 ? -28.406 -16.953 -30.406 1 60.94 14 LEU B O 1
ATOM 1144 N N . VAL B 1 15 ? -28.688 -14.766 -30.406 1 56.84 15 VAL B N 1
ATOM 1145 C CA . VAL B 1 15 ? -27.281 -14.406 -30.203 1 56.84 15 VAL B CA 1
ATOM 1146 C C . VAL B 1 15 ? -26.922 -14.555 -28.719 1 56.84 15 VAL B C 1
ATOM 1148 O O . VAL B 1 15 ? -27.469 -13.844 -27.875 1 56.84 15 VAL B O 1
ATOM 1151 N N . SER B 1 16 ? -26.391 -15.68 -28.25 1 56.75 16 SER B N 1
ATOM 1152 C CA . SER B 1 16 ? -25.75 -15.805 -26.938 1 56.75 16 SER B CA 1
ATOM 1153 C C . SER B 1 16 ? -24.641 -14.773 -26.781 1 56.75 16 SER B C 1
ATOM 1155 O O . SER B 1 16 ? -23.609 -14.844 -27.469 1 56.75 16 SER B O 1
ATOM 1157 N N . ILE B 1 17 ? -24.906 -13.617 -26.281 1 49.03 17 ILE B N 1
ATOM 1158 C CA . ILE B 1 17 ? -23.812 -12.789 -25.766 1 49.03 17 ILE B CA 1
ATOM 1159 C C . ILE B 1 17 ? -23 -13.586 -24.75 1 49.03 17 ILE B C 1
ATOM 1161 O O . ILE B 1 17 ? -23.516 -13.977 -23.703 1 49.03 17 ILE B O 1
ATOM 1165 N N . ASN B 1 18 ? -22.109 -14.438 -25.172 1 47.44 18 ASN B N 1
ATOM 1166 C CA . ASN B 1 18 ? -21.094 -14.875 -24.234 1 47.44 18 ASN B CA 1
ATOM 1167 C C . ASN B 1 18 ? -20.422 -13.695 -23.531 1 47.44 18 ASN B C 1
ATOM 1169 O O . ASN B 1 18 ? -19.656 -12.953 -24.156 1 47.44 18 ASN B O 1
ATOM 1173 N N . THR B 1 19 ? -21.141 -13.109 -22.562 1 47.97 19 THR B N 1
ATOM 1174 C CA . THR B 1 19 ? -20.328 -12.242 -21.703 1 47.97 19 THR B CA 1
ATOM 1175 C C . THR B 1 19 ? -19.047 -12.945 -21.266 1 47.97 19 THR B C 1
ATOM 1177 O O . THR B 1 19 ? -19.094 -13.898 -20.484 1 47.97 19 THR B O 1
ATOM 1180 N N . ASN B 1 20 ? -18.219 -13.305 -22.203 1 42.59 20 ASN B N 1
ATOM 1181 C CA . ASN B 1 20 ? -16.891 -13.602 -21.688 1 42.59 20 ASN B CA 1
ATOM 1182 C C . ASN B 1 20 ? -16.516 -12.703 -20.516 1 42.59 20 ASN B C 1
ATOM 1184 O O . ASN B 1 20 ? -16.375 -11.492 -20.672 1 42.59 20 ASN B O 1
ATOM 1188 N N . ALA B 1 21 ? -17.203 -12.812 -19.469 1 44.59 21 ALA B N 1
ATOM 1189 C CA . ALA B 1 21 ? -16.547 -12.242 -18.297 1 44.59 21 ALA B CA 1
ATOM 1190 C C . ALA B 1 21 ? -15.023 -12.359 -18.406 1 44.59 21 ALA B C 1
ATOM 1192 O O . ALA B 1 21 ? -14.484 -13.469 -18.406 1 44.59 21 ALA B O 1
ATOM 1193 N N . GLU B 1 22 ? -14.344 -11.781 -19.297 1 43.94 22 GLU B N 1
ATOM 1194 C CA . GLU B 1 22 ? -12.883 -11.844 -19.25 1 43.94 22 GLU B CA 1
ATOM 1195 C C . GLU B 1 22 ? -12.398 -12.07 -17.812 1 43.94 22 GLU B C 1
ATOM 1197 O O . GLU B 1 22 ? -12.703 -11.281 -16.922 1 43.94 22 GLU B O 1
ATOM 1202 N N . ASN B 1 23 ? -12.438 -13.273 -17.328 1 48.03 23 ASN B N 1
ATOM 1203 C CA . ASN B 1 23 ? -11.828 -13.773 -16.094 1 48.03 23 ASN B CA 1
ATOM 1204 C C . ASN B 1 23 ? -10.586 -12.969 -15.727 1 48.03 23 ASN B C 1
ATOM 1206 O O . ASN B 1 23 ? -9.477 -13.289 -16.172 1 48.03 23 ASN B O 1
ATOM 1210 N N . ALA B 1 24 ? -10.633 -11.641 -15.805 1 63.25 24 ALA B N 1
ATOM 1211 C CA . ALA B 1 24 ? -9.453 -10.82 -15.547 1 63.25 24 ALA B CA 1
ATOM 1212 C C . ALA B 1 24 ? -8.656 -11.367 -14.367 1 63.25 24 ALA B C 1
ATOM 1214 O O . ALA B 1 24 ? -9.227 -11.75 -13.344 1 63.25 24 ALA B O 1
ATOM 1215 N N . THR B 1 25 ? -7.43 -12.016 -14.633 1 75.25 25 THR B N 1
ATOM 1216 C CA . THR B 1 25 ? -6.484 -12.438 -13.602 1 75.25 25 THR B CA 1
ATOM 1217 C C . THR B 1 25 ? -6.438 -11.43 -12.461 1 75.25 25 THR B C 1
ATOM 1219 O O . THR B 1 25 ? -6.273 -10.227 -12.695 1 75.25 25 THR B O 1
ATOM 1222 N N . PRO B 1 26 ? -6.828 -11.961 -11.32 1 92.25 26 PRO B N 1
ATOM 1223 C CA . PRO B 1 26 ? -6.887 -11.062 -10.172 1 92.25 26 PRO B CA 1
ATOM 1224 C C . PRO B 1 26 ? -5.543 -10.398 -9.875 1 92.25 26 PRO B C 1
ATOM 1226 O O . PRO B 1 26 ? -4.496 -10.914 -10.266 1 92.25 26 PRO B O 1
ATOM 1229 N N . LEU B 1 27 ? -5.504 -9.242 -9.312 1 97.94 27 LEU B N 1
ATOM 1230 C CA . LEU B 1 27 ? -4.301 -8.555 -8.859 1 97.94 27 LEU B CA 1
ATOM 1231 C C . LEU B 1 27 ? -3.639 -9.312 -7.711 1 97.94 27 LEU B C 1
ATOM 1233 O O . LEU B 1 27 ? -4.316 -10 -6.941 1 97.94 27 LEU B O 1
ATOM 1237 N N . GLU B 1 28 ? -2.357 -9.266 -7.668 1 98.5 28 GLU B N 1
ATOM 1238 C CA . GLU B 1 28 ? -1.57 -9.953 -6.652 1 98.5 28 GLU B CA 1
ATOM 1239 C C . GLU B 1 28 ? -1.817 -9.359 -5.266 1 98.5 28 GLU B C 1
ATOM 1241 O O . GLU B 1 28 ? -1.72 -8.141 -5.082 1 98.5 28 GLU B O 1
ATOM 1246 N N . PRO B 1 29 ? -2.199 -10.203 -4.258 1 98.06 29 PRO B N 1
ATOM 1247 C CA . PRO B 1 29 ? -2.172 -9.688 -2.887 1 98.06 29 PRO B CA 1
ATOM 1248 C C . PRO B 1 29 ? -0.778 -9.234 -2.455 1 98.06 29 PRO B C 1
ATOM 1250 O O . PRO B 1 29 ? 0.215 -9.898 -2.771 1 98.06 29 PRO B O 1
ATOM 1253 N N . LEU B 1 30 ? -0.724 -8.086 -1.787 1 98.75 30 LEU B N 1
ATOM 1254 C CA . LEU B 1 30 ? 0.551 -7.531 -1.347 1 98.75 30 LEU B CA 1
ATOM 1255 C C . LEU B 1 30 ? 0.642 -7.52 0.176 1 98.75 30 LEU B C 1
ATOM 1257 O O . LEU B 1 30 ? -0.346 -7.238 0.858 1 98.75 30 LEU B O 1
ATOM 1261 N N . TYR B 1 31 ? 1.775 -7.789 0.681 1 98.12 31 TYR B N 1
ATOM 1262 C CA . TYR B 1 31 ? 2.041 -7.652 2.107 1 98.12 31 TYR B CA 1
ATOM 1263 C C . TYR B 1 31 ? 2.662 -6.297 2.422 1 98.12 31 TYR B C 1
ATOM 1265 O O . TYR B 1 31 ? 2.572 -5.812 3.553 1 98.12 31 TYR B O 1
ATOM 1273 N N . SER B 1 32 ? 3.293 -5.719 1.427 1 98.62 32 SER B N 1
ATOM 1274 C CA . SER B 1 32 ? 3.846 -4.367 1.509 1 98.62 32 SER B CA 1
ATOM 1275 C C . SER B 1 32 ? 4.059 -3.773 0.12 1 98.62 32 SER B C 1
ATOM 1277 O O . SER B 1 32 ? 4.121 -4.504 -0.871 1 98.62 32 SER B O 1
ATOM 1279 N N . ALA B 1 33 ? 4.145 -2.48 0.081 1 98.81 33 ALA B N 1
ATOM 1280 C CA . ALA B 1 33 ? 4.516 -1.719 -1.108 1 98.81 33 ALA B CA 1
ATOM 1281 C C . ALA B 1 33 ? 5.289 -0.458 -0.733 1 98.81 33 ALA B C 1
ATOM 1283 O O . ALA B 1 33 ? 4.953 0.218 0.241 1 98.81 33 ALA B O 1
ATOM 1284 N N . GLN B 1 34 ? 6.312 -0.202 -1.486 1 98.38 34 GLN B N 1
ATOM 1285 C CA . GLN B 1 34 ? 7.145 0.988 -1.34 1 98.38 34 GLN B CA 1
ATOM 1286 C C . GLN B 1 34 ? 7.484 1.592 -2.699 1 98.38 34 GLN B C 1
ATOM 1288 O O . GLN B 1 34 ? 7.93 0.883 -3.605 1 98.38 34 GLN B O 1
ATOM 1293 N N . PHE B 1 35 ? 7.266 2.857 -2.838 1 96.94 35 PHE B N 1
ATOM 1294 C CA . PHE B 1 35 ? 7.512 3.514 -4.117 1 96.94 35 PHE B CA 1
ATOM 1295 C C . PHE B 1 35 ? 8.781 4.348 -4.062 1 96.94 35 PHE B C 1
ATOM 1297 O O . PHE B 1 35 ? 8.906 5.258 -3.238 1 96.94 35 PHE B O 1
ATOM 1304 N N . ASP B 1 36 ? 9.617 3.949 -4.922 1 94.69 36 ASP B N 1
ATOM 1305 C CA . ASP B 1 36 ? 10.812 4.734 -5.18 1 94.69 36 ASP B CA 1
ATOM 1306 C C . ASP B 1 36 ? 10.703 5.496 -6.5 1 94.69 36 ASP B C 1
ATOM 1308 O O . ASP B 1 36 ? 9.609 5.598 -7.07 1 94.69 36 ASP B O 1
ATOM 1312 N N . ASN B 1 37 ? 11.75 6.086 -6.934 1 90.88 37 ASN B N 1
ATOM 1313 C CA . ASN B 1 37 ? 11.688 6.945 -8.109 1 90.88 37 ASN B CA 1
ATOM 1314 C C . ASN B 1 37 ? 11.336 6.148 -9.367 1 90.88 37 ASN B C 1
ATOM 1316 O O . ASN B 1 37 ? 10.461 6.547 -10.133 1 90.88 37 ASN B O 1
ATOM 1320 N N . THR B 1 38 ? 12.016 4.996 -9.57 1 93.5 38 THR B N 1
ATOM 1321 C CA . THR B 1 38 ? 11.844 4.293 -10.836 1 93.5 38 THR B CA 1
ATOM 1322 C C . THR B 1 38 ? 11.359 2.867 -10.602 1 93.5 38 THR B C 1
ATOM 1324 O O . THR B 1 38 ? 11.18 2.102 -11.547 1 93.5 38 THR B O 1
ATOM 1327 N N . TYR B 1 39 ? 11.172 2.49 -9.336 1 96.25 39 TYR B N 1
ATOM 1328 C CA . TYR B 1 39 ? 10.711 1.138 -9.039 1 96.25 39 TYR B CA 1
ATOM 1329 C C . TYR B 1 39 ? 9.688 1.142 -7.91 1 96.25 39 TYR B C 1
ATOM 1331 O O . TYR B 1 39 ? 9.594 2.109 -7.152 1 96.25 39 TYR B O 1
ATOM 1339 N N . VAL B 1 40 ? 8.945 0.167 -7.941 1 97.69 40 VAL B N 1
ATOM 1340 C CA . VAL B 1 40 ? 8.133 -0.184 -6.781 1 97.69 40 VAL B CA 1
ATOM 1341 C C . VAL B 1 40 ? 8.641 -1.49 -6.172 1 97.69 40 VAL B C 1
ATOM 1343 O O . VAL B 1 40 ? 8.914 -2.453 -6.895 1 97.69 40 VAL B O 1
ATOM 1346 N N . THR B 1 41 ? 8.852 -1.467 -4.883 1 98.56 41 THR B N 1
ATOM 1347 C CA . THR B 1 41 ? 9.195 -2.68 -4.148 1 98.56 41 THR B CA 1
ATOM 1348 C C . THR B 1 41 ? 7.961 -3.287 -3.494 1 98.56 41 THR B C 1
ATOM 1350 O O . THR B 1 41 ? 7.23 -2.602 -2.773 1 98.56 41 THR B O 1
ATOM 1353 N N . ILE B 1 42 ? 7.746 -4.57 -3.75 1 98.88 42 ILE B N 1
ATOM 1354 C CA . ILE B 1 42 ? 6.586 -5.258 -3.191 1 98.88 42 ILE B CA 1
ATOM 1355 C C . ILE B 1 42 ? 7.047 -6.484 -2.408 1 98.88 42 ILE B C 1
ATOM 1357 O O . ILE B 1 42 ? 8.156 -6.98 -2.611 1 98.88 42 ILE B O 1
ATOM 1361 N N . GLU B 1 43 ? 6.188 -6.879 -1.499 1 98.69 43 GLU B N 1
ATOM 1362 C CA . GLU B 1 43 ? 6.352 -8.164 -0.821 1 98.69 43 GLU B CA 1
ATOM 1363 C C . GLU B 1 43 ? 5.188 -9.102 -1.127 1 98.69 43 GLU B C 1
ATOM 1365 O O . GLU B 1 43 ? 4.023 -8.734 -0.954 1 98.69 43 GLU B O 1
ATOM 1370 N N . VAL B 1 44 ? 5.551 -10.305 -1.6 1 98.56 44 VAL B N 1
ATOM 1371 C CA . VAL B 1 44 ? 4.547 -11.266 -2.045 1 98.56 44 VAL B CA 1
ATOM 1372 C C . VAL B 1 44 ? 4.91 -12.664 -1.537 1 98.56 44 VAL B C 1
ATOM 1374 O O . VAL B 1 44 ? 6.039 -12.898 -1.101 1 98.56 44 VAL B O 1
ATOM 1377 N N . GLN B 1 45 ? 3.895 -13.484 -1.679 1 97.5 45 GLN B N 1
ATOM 1378 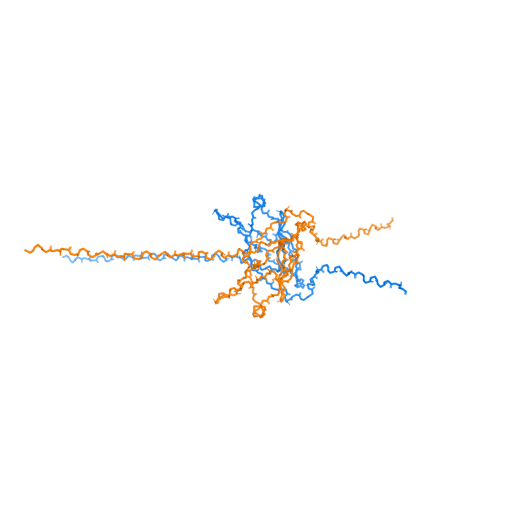C CA . GLN B 1 45 ? 4.133 -14.883 -1.34 1 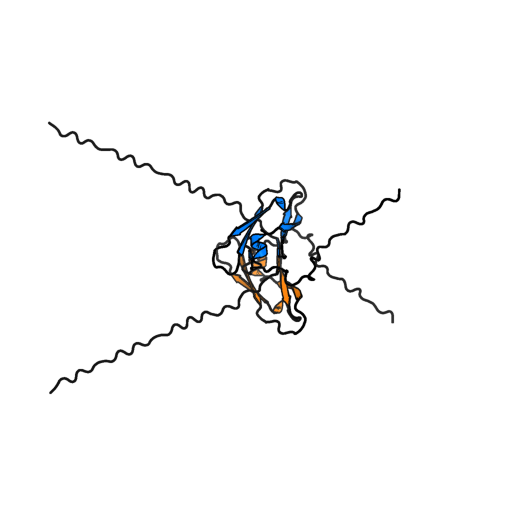97.5 45 GLN B CA 1
ATOM 1379 C C . GLN B 1 45 ? 4.875 -15.609 -2.461 1 97.5 45 GLN B C 1
ATOM 1381 O O . GLN B 1 45 ? 4.586 -15.391 -3.641 1 97.5 45 GLN B O 1
ATOM 1386 N N . SER B 1 46 ? 5.832 -16.391 -2.027 1 97.94 46 SER B N 1
ATOM 1387 C CA . SER B 1 46 ? 6.605 -17.203 -2.965 1 97.94 46 SER B CA 1
ATOM 1388 C C . SER B 1 46 ? 6.773 -18.625 -2.459 1 97.94 46 SER B C 1
ATOM 1390 O O . SER B 1 46 ? 6.953 -18.859 -1.261 1 97.94 46 SER B O 1
ATOM 1392 N N . ASN B 1 47 ? 6.766 -19.578 -3.408 1 97.81 47 ASN B N 1
ATOM 1393 C CA . ASN B 1 47 ? 7.09 -20.969 -3.121 1 97.81 47 ASN B CA 1
ATOM 1394 C C . ASN B 1 47 ? 8.477 -21.344 -3.637 1 97.81 47 ASN B C 1
ATOM 1396 O O . ASN B 1 47 ? 8.766 -22.516 -3.854 1 97.81 47 ASN B O 1
ATOM 1400 N N . GLY B 1 48 ? 9.195 -20.25 -3.945 1 98.06 48 GLY B N 1
ATOM 1401 C CA . GLY B 1 48 ? 10.594 -20.578 -4.168 1 98.06 48 GLY B CA 1
ATOM 1402 C C . GLY B 1 48 ? 11.133 -20.031 -5.484 1 98.06 48 GLY B C 1
ATOM 1403 O O . GLY B 1 48 ? 12.344 -19.938 -5.676 1 98.06 48 GLY B O 1
ATOM 1404 N N . CYS B 1 49 ? 10.266 -19.672 -6.391 1 98.38 49 CYS B N 1
ATOM 1405 C CA . CYS B 1 49 ? 10.836 -19.312 -7.684 1 98.38 49 CYS B CA 1
ATOM 1406 C C . CYS B 1 49 ? 10.203 -18.047 -8.234 1 98.38 49 CYS B C 1
ATOM 1408 O O . CYS B 1 49 ? 10.219 -17.812 -9.445 1 98.38 49 CYS B O 1
ATOM 1410 N N . THR B 1 50 ? 9.562 -17.281 -7.441 1 98.62 50 THR B N 1
ATOM 1411 C CA . THR B 1 50 ? 8.984 -16 -7.816 1 98.62 50 THR B CA 1
ATOM 1412 C C . THR B 1 50 ? 10.07 -15.023 -8.25 1 98.62 50 THR B C 1
ATOM 1414 O O . THR B 1 50 ? 11.086 -14.875 -7.574 1 98.62 50 THR B O 1
ATOM 1417 N N . GLN B 1 51 ? 9.859 -14.352 -9.398 1 98.56 51 GLN B N 1
ATOM 1418 C CA . GLN B 1 51 ? 10.781 -13.352 -9.93 1 98.56 51 GLN B CA 1
ATOM 1419 C C . GLN B 1 51 ? 10.031 -12.094 -10.367 1 98.56 51 GLN B C 1
ATOM 1421 O O . GLN B 1 51 ? 8.828 -12.133 -10.625 1 98.56 51 GLN B O 1
ATOM 1426 N N . PRO B 1 52 ? 10.75 -10.914 -10.43 1 98.69 52 PRO B N 1
ATOM 1427 C CA . PRO B 1 52 ? 10.094 -9.68 -10.859 1 98.69 52 PRO B CA 1
ATOM 1428 C C . PRO B 1 52 ? 9.398 -9.82 -12.211 1 98.69 52 PRO B C 1
ATOM 1430 O O . PRO B 1 52 ? 8.344 -9.227 -12.43 1 98.69 52 PRO B O 1
ATOM 1433 N N . GLU B 1 53 ? 9.953 -10.656 -13.062 1 98.25 53 GLU B N 1
AT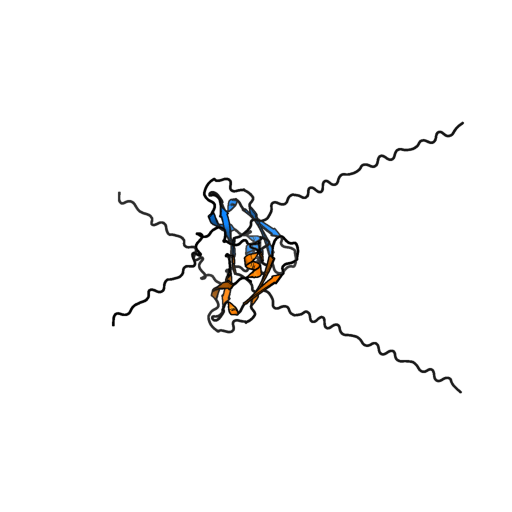OM 1434 C CA . GLU B 1 53 ? 9.43 -10.805 -14.414 1 98.25 53 GLU B CA 1
ATOM 1435 C C . GLU B 1 53 ? 8.094 -11.539 -14.414 1 98.25 53 GLU B C 1
ATOM 1437 O O . GLU B 1 53 ? 7.387 -11.555 -15.43 1 98.25 53 GLU B O 1
ATOM 1442 N N . ASP B 1 54 ? 7.812 -12.125 -13.305 1 98.62 54 ASP B N 1
ATOM 1443 C CA . ASP B 1 54 ? 6.555 -12.859 -13.188 1 98.62 54 ASP B CA 1
ATOM 1444 C C . ASP B 1 54 ? 5.371 -11.906 -13.039 1 98.62 54 ASP B C 1
ATOM 1446 O O . ASP B 1 54 ? 4.219 -12.336 -13.039 1 98.62 54 ASP B O 1
ATOM 1450 N N . PHE B 1 55 ? 5.668 -10.586 -13.023 1 98.56 55 PHE B N 1
ATOM 1451 C CA . PHE B 1 55 ? 4.629 -9.602 -12.727 1 98.56 55 PHE B CA 1
ATOM 1452 C C . PHE B 1 55 ? 4.562 -8.539 -13.82 1 98.56 55 PHE B C 1
ATOM 1454 O O . PHE B 1 55 ? 5.57 -8.242 -14.469 1 98.56 55 PHE B O 1
ATOM 1461 N N . THR B 1 56 ? 3.35 -8.008 -13.875 1 97.44 56 THR B N 1
ATOM 1462 C CA . THR B 1 56 ? 3.113 -6.855 -14.742 1 97.44 56 THR B CA 1
ATOM 1463 C C . THR B 1 56 ? 2.428 -5.73 -13.969 1 97.44 56 THR B C 1
ATOM 1465 O O . THR B 1 56 ? 1.509 -5.977 -13.188 1 97.44 56 THR B O 1
ATOM 1468 N N . ILE B 1 57 ? 2.92 -4.547 -14.172 1 97.25 57 ILE B N 1
ATOM 1469 C CA . ILE B 1 57 ? 2.248 -3.359 -13.656 1 97.25 57 ILE B CA 1
ATOM 1470 C C . ILE B 1 57 ? 1.235 -2.852 -14.68 1 97.25 57 ILE B C 1
ATOM 1472 O O . ILE B 1 57 ? 1.601 -2.514 -15.812 1 97.25 57 ILE B O 1
ATOM 1476 N N . LEU B 1 58 ? 0.063 -2.859 -14.25 1 95.12 58 LEU B N 1
ATOM 1477 C CA . LEU B 1 58 ? -1.023 -2.289 -15.039 1 95.12 58 LEU B CA 1
ATOM 1478 C C . LEU B 1 58 ? -1.28 -0.839 -14.641 1 95.12 58 LEU B C 1
ATOM 1480 O O . LEU B 1 58 ? -1.423 -0.532 -13.453 1 95.12 58 LEU B O 1
ATOM 1484 N N . ALA B 1 59 ? -1.209 -0.027 -15.609 1 91.81 59 ALA B N 1
ATOM 1485 C CA . ALA B 1 59 ? -1.419 1.391 -15.32 1 91.81 59 ALA B CA 1
ATOM 1486 C C . ALA B 1 59 ? -2.584 1.948 -16.125 1 91.81 59 ALA B C 1
ATOM 1488 O O . ALA B 1 59 ? -2.73 1.634 -17.312 1 91.81 59 ALA B O 1
ATOM 1489 N N . ASN B 1 60 ? -3.5 2.412 -15.438 1 79.5 60 ASN B N 1
ATOM 1490 C CA . ASN B 1 60 ? -4.547 3.168 -16.109 1 79.5 60 ASN B CA 1
ATOM 1491 C C . ASN B 1 60 ? -4.484 4.652 -15.773 1 79.5 60 ASN B C 1
ATOM 1493 O O . ASN B 1 60 ? -4.363 5.016 -14.602 1 79.5 60 ASN B O 1
ATOM 1497 N N . GLY B 1 61 ? -4.043 5.477 -16.656 1 63.47 61 GLY B N 1
ATOM 1498 C CA . GLY B 1 61 ? -4.074 6.922 -16.484 1 63.47 61 GLY B CA 1
ATOM 1499 C C . GLY B 1 61 ? -5.398 7.543 -16.875 1 63.47 61 GLY B C 1
ATOM 1500 O O . GLY B 1 61 ? -5.867 7.359 -18 1 63.47 61 GLY B O 1
ATOM 1501 N N . LYS B 1 62 ? -6.41 7.344 -16.031 1 56.12 62 LYS B N 1
ATOM 1502 C CA . LYS B 1 62 ? -7.555 8.109 -16.516 1 56.12 62 LYS B CA 1
ATOM 1503 C C . LYS B 1 62 ? -7.203 9.578 -16.688 1 56.12 62 LYS B C 1
ATOM 1505 O O . LYS B 1 62 ? -6.543 10.172 -15.828 1 56.12 62 LYS B O 1
ATOM 1510 N N . GLY B 1 63 ? -7.277 10.07 -17.891 1 57.5 63 GLY B N 1
ATOM 1511 C CA . GLY B 1 63 ? -7.191 11.484 -18.234 1 57.5 63 GLY B CA 1
ATOM 1512 C C . GLY B 1 63 ? -7.82 12.391 -17.203 1 57.5 63 GLY B C 1
ATOM 1513 O O . GLY B 1 63 ? -8.906 12.109 -16.703 1 57.5 63 GLY B O 1
ATOM 1514 N N . GLY B 1 64 ? -6.949 13.273 -16.578 1 63.22 64 GLY B N 1
ATOM 1515 C CA . GLY B 1 64 ? -7.488 14.375 -15.797 1 63.22 64 GLY B CA 1
ATOM 1516 C C . GLY B 1 64 ? -7.219 14.25 -14.312 1 63.22 64 GLY B C 1
ATOM 1517 O O . GLY B 1 64 ? -7.43 15.203 -13.555 1 63.22 64 GLY B O 1
ATOM 1518 N N . GLU B 1 65 ? -6.93 12.898 -13.953 1 71.19 65 GLU B N 1
ATOM 1519 C CA . GLU B 1 65 ? -6.707 12.852 -12.516 1 71.19 65 GLU B CA 1
ATOM 1520 C C . GLU B 1 65 ? -5.285 13.281 -12.164 1 71.19 65 GLU B C 1
ATOM 1522 O O . GLU B 1 65 ? -4.395 13.25 -13.008 1 71.19 65 GLU B O 1
ATOM 1527 N N . ALA B 1 66 ? -5.16 13.805 -11.008 1 86.06 66 ALA B N 1
ATOM 1528 C CA . ALA B 1 66 ? -3.877 14.273 -10.492 1 86.06 66 ALA B CA 1
ATOM 1529 C C . ALA B 1 66 ? -3.033 13.102 -9.984 1 86.06 66 ALA B C 1
ATOM 1531 O O . ALA B 1 66 ? -2.057 13.305 -9.258 1 86.06 66 ALA B O 1
ATOM 1532 N N . PHE B 1 67 ? -3.471 11.836 -10.312 1 92.12 67 PHE B N 1
ATOM 1533 C CA . PHE B 1 67 ? -2.727 10.641 -9.93 1 92.12 67 PHE B CA 1
ATOM 1534 C C . PHE B 1 67 ? -2.9 9.539 -10.977 1 92.12 67 PHE B C 1
ATOM 1536 O O . PHE B 1 67 ? -3.822 9.594 -11.789 1 92.12 67 PHE B O 1
ATOM 1543 N N . SER B 1 68 ? -2 8.562 -10.969 1 92.19 68 SER B N 1
ATOM 1544 C CA . SER B 1 68 ? -2.113 7.359 -11.781 1 92.19 68 SER B CA 1
ATOM 1545 C C . SER B 1 68 ? -2.615 6.176 -10.961 1 92.19 68 SER B C 1
ATOM 1547 O O . SER B 1 68 ? -2.262 6.031 -9.789 1 92.19 68 SER B O 1
ATOM 1549 N N . THR B 1 69 ? -3.418 5.391 -11.586 1 94 69 THR B N 1
ATOM 1550 C CA . THR B 1 69 ? -3.881 4.164 -10.945 1 94 69 THR B CA 1
ATOM 1551 C C . THR B 1 69 ? -3.066 2.965 -11.422 1 94 69 THR B C 1
ATOM 1553 O O . THR B 1 69 ? -2.9 2.76 -12.625 1 94 69 THR B O 1
ATOM 1556 N N . LEU B 1 70 ? -2.564 2.227 -10.422 1 95.5 70 LEU B N 1
ATOM 1557 C CA . LEU B 1 70 ? -1.722 1.075 -10.727 1 95.5 70 LEU B CA 1
ATOM 1558 C C . LEU B 1 70 ? -2.332 -0.208 -10.172 1 95.5 70 LEU B C 1
ATOM 1560 O O . LEU B 1 70 ? -2.969 -0.194 -9.117 1 95.5 70 LEU B O 1
ATOM 1564 N N . GLY B 1 71 ? -2.145 -1.227 -10.891 1 97 71 GLY B N 1
ATOM 1565 C CA . GLY B 1 71 ? -2.33 -2.598 -10.445 1 97 71 GLY B CA 1
ATOM 1566 C C . GLY B 1 71 ? -1.146 -3.492 -10.758 1 97 71 GLY B C 1
ATOM 1567 O O . GLY B 1 71 ? -0.496 -3.332 -11.797 1 97 71 GLY B O 1
ATOM 1568 N N . ILE B 1 72 ? -0.879 -4.375 -9.836 1 98.38 72 ILE B N 1
ATOM 1569 C CA . ILE B 1 72 ? 0.192 -5.34 -10.047 1 98.38 72 ILE B CA 1
ATOM 1570 C C . ILE B 1 72 ? -0.396 -6.746 -10.164 1 98.38 72 ILE B C 1
ATOM 1572 O O . ILE B 1 72 ? -1.056 -7.23 -9.242 1 98.38 72 ILE B O 1
ATOM 1576 N N . ARG B 1 73 ? -0.117 -7.305 -11.297 1 98.44 73 ARG B N 1
ATOM 1577 C CA . ARG B 1 73 ? -0.643 -8.633 -11.578 1 98.44 73 ARG B CA 1
ATOM 1578 C C . ARG B 1 73 ? 0.482 -9.656 -11.68 1 98.44 73 ARG B C 1
ATOM 1580 O O . ARG B 1 73 ? 1.523 -9.391 -12.281 1 98.44 73 ARG B O 1
ATOM 1587 N N . ARG B 1 74 ? 0.303 -10.781 -11.047 1 98.5 74 ARG B N 1
ATOM 1588 C CA . ARG B 1 74 ? 1.188 -11.914 -11.281 1 98.5 74 ARG B CA 1
ATOM 1589 C C . ARG B 1 74 ? 0.785 -12.672 -12.539 1 98.5 74 ARG B C 1
ATOM 1591 O O . ARG B 1 74 ? -0.303 -13.25 -12.602 1 98.5 74 ARG B O 1
ATOM 1598 N N . ASP B 1 75 ? 1.6 -12.711 -13.492 1 97.81 75 ASP B N 1
ATOM 1599 C CA . ASP B 1 75 ? 1.283 -13.328 -14.781 1 97.81 75 ASP B CA 1
ATOM 1600 C C . ASP B 1 75 ? 1.702 -14.797 -14.797 1 97.81 75 ASP B C 1
ATOM 1602 O O . ASP B 1 75 ? 1.115 -15.602 -15.523 1 97.81 75 ASP B O 1
ATOM 1606 N N . ARG B 1 76 ? 2.756 -15.086 -14.039 1 97.69 76 ARG B N 1
ATOM 1607 C CA . ARG B 1 76 ? 3.252 -16.453 -13.984 1 97.69 76 ARG B CA 1
ATOM 1608 C C . ARG B 1 76 ? 3.15 -17.016 -12.57 1 97.69 76 ARG B C 1
ATOM 1610 O O . ARG B 1 76 ? 3.854 -16.562 -11.664 1 97.69 76 ARG B O 1
ATOM 1617 N N . PRO B 1 77 ? 2.371 -18 -12.445 1 96.75 77 PRO B N 1
ATO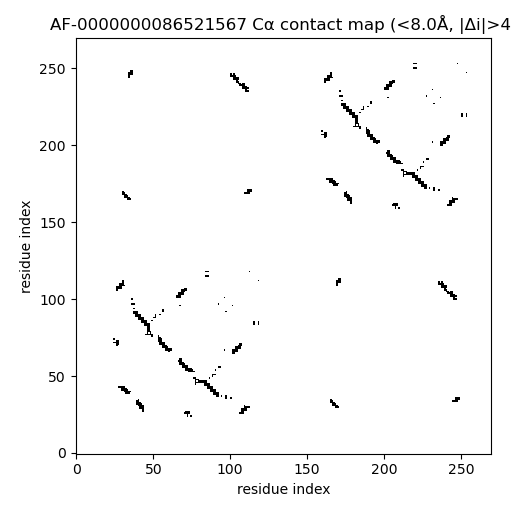M 1618 C CA . PRO B 1 77 ? 2.234 -18.594 -11.117 1 96.75 77 PRO B CA 1
ATOM 1619 C C . PRO B 1 77 ? 3.523 -19.25 -10.633 1 96.75 77 PRO B C 1
ATOM 1621 O O . PRO B 1 77 ? 4.316 -19.734 -11.445 1 96.75 77 PRO B O 1
ATOM 1624 N N . ASP B 1 78 ? 3.775 -19.219 -9.352 1 98.19 78 ASP B N 1
ATOM 1625 C CA . ASP B 1 78 ? 4.895 -19.891 -8.703 1 98.19 78 ASP B CA 1
ATOM 1626 C C . ASP B 1 78 ? 4.566 -21.359 -8.422 1 98.19 78 ASP B C 1
ATOM 1628 O O . ASP B 1 78 ? 3.943 -21.672 -7.402 1 98.19 78 ASP B O 1
ATOM 1632 N N . THR B 1 79 ? 5.121 -22.234 -9.188 1 97.75 79 THR B N 1
ATOM 1633 C CA . THR B 1 79 ? 4.789 -23.641 -9.07 1 97.75 79 THR B CA 1
ATOM 1634 C C . THR B 1 79 ? 5.93 -24.422 -8.422 1 97.75 79 THR B C 1
ATOM 1636 O O . THR B 1 79 ? 5.957 -25.656 -8.461 1 97.75 79 THR B O 1
ATOM 1639 N N . CYS B 1 80 ? 6.973 -23.688 -7.934 1 98.19 80 CYS B N 1
ATOM 1640 C CA . CYS B 1 80 ? 8.078 -24.328 -7.238 1 98.19 80 CYS B CA 1
ATOM 1641 C C . CYS B 1 80 ? 7.609 -24.922 -5.91 1 98.19 80 CYS B C 1
ATOM 1643 O O . CYS B 1 80 ? 6.492 -24.656 -5.469 1 98.19 80 CYS B O 1
ATOM 1645 N N . LYS B 1 81 ? 8.484 -25.734 -5.344 1 97.44 81 LYS B N 1
ATOM 1646 C CA . LYS B 1 81 ? 7.988 -26.594 -4.266 1 97.44 81 LYS B CA 1
ATOM 1647 C C . LYS B 1 81 ? 8.664 -26.25 -2.941 1 97.44 81 LYS B C 1
ATOM 1649 O O . LYS B 1 81 ? 8.617 -27.031 -1.992 1 97.44 81 LYS B O 1
ATOM 1654 N N . ALA B 1 82 ? 9.25 -25.062 -2.789 1 97.12 82 ALA B N 1
ATOM 1655 C CA . ALA B 1 82 ? 9.82 -24.641 -1.508 1 97.12 82 ALA B CA 1
ATOM 1656 C C . ALA B 1 82 ? 8.719 -24.281 -0.513 1 97.12 82 ALA B C 1
ATOM 1658 O O . ALA B 1 82 ? 7.566 -24.078 -0.899 1 97.12 82 ALA B O 1
ATOM 1659 N N . MET B 1 83 ? 9.117 -24.219 0.74 1 95.81 83 MET B N 1
ATOM 1660 C CA . MET B 1 83 ? 8.203 -23.719 1.76 1 95.81 83 MET B CA 1
ATOM 1661 C C . MET B 1 83 ? 7.785 -22.281 1.453 1 95.81 83 MET B C 1
ATOM 1663 O O . MET B 1 83 ? 8.625 -21.453 1.098 1 95.81 83 MET B O 1
ATOM 1667 N N . SER B 1 84 ? 6.484 -22.078 1.604 1 95.44 84 SER B N 1
ATOM 1668 C CA . SER B 1 84 ? 5.945 -20.75 1.337 1 95.44 84 SER B CA 1
ATOM 1669 C C . SER B 1 84 ? 6.629 -19.703 2.197 1 95.44 84 SER B C 1
ATOM 1671 O O . SER B 1 84 ? 6.832 -19.906 3.395 1 95.44 84 SER B O 1
ATOM 1673 N N . GLN B 1 85 ? 7.059 -18.594 1.608 1 96.5 85 GLN B N 1
ATOM 1674 C CA . GLN B 1 85 ? 7.695 -17.469 2.289 1 96.5 85 GLN B CA 1
ATOM 1675 C C . GLN B 1 85 ? 7.348 -16.156 1.606 1 96.5 85 GLN B C 1
ATOM 1677 O O . GLN B 1 85 ? 6.801 -16.141 0.502 1 96.5 85 GLN B O 1
ATOM 1682 N N . LEU B 1 86 ? 7.637 -15.125 2.318 1 97.69 86 LEU B N 1
ATOM 1683 C CA . LEU B 1 86 ? 7.504 -13.812 1.699 1 97.69 86 LEU B CA 1
ATOM 1684 C C . LEU B 1 86 ? 8.812 -13.391 1.038 1 97.69 86 LEU B C 1
ATOM 1686 O O . LEU B 1 86 ? 9.891 -13.594 1.597 1 97.69 86 LEU B O 1
ATOM 1690 N N . VAL B 1 87 ? 8.656 -12.891 -0.131 1 98.12 87 VAL B N 1
ATOM 1691 C CA . VAL B 1 87 ? 9.828 -12.367 -0.82 1 98.12 87 VAL B CA 1
ATOM 1692 C C . VAL B 1 87 ? 9.586 -10.914 -1.217 1 98.12 87 VAL B C 1
ATOM 1694 O O . VAL B 1 87 ? 8.453 -10.516 -1.498 1 98.12 87 VAL B O 1
ATOM 1697 N N . ARG B 1 88 ? 10.633 -10.141 -1.209 1 98.5 88 ARG B N 1
ATOM 1698 C CA . ARG B 1 88 ? 10.617 -8.75 -1.653 1 98.5 88 ARG B CA 1
ATOM 1699 C C . ARG B 1 88 ? 11.172 -8.617 -3.066 1 98.5 88 ARG B C 1
ATOM 1701 O O . ARG B 1 88 ? 12.258 -9.133 -3.361 1 98.5 88 ARG B O 1
ATOM 1708 N N . LEU B 1 89 ? 10.453 -7.988 -3.869 1 98.75 89 LEU B N 1
ATOM 1709 C CA . LEU B 1 89 ? 10.82 -7.828 -5.27 1 98.75 89 LEU B CA 1
ATOM 1710 C C . LEU B 1 89 ? 10.766 -6.359 -5.68 1 98.75 89 LEU B C 1
ATOM 1712 O O . LEU B 1 89 ? 9.859 -5.629 -5.27 1 98.75 89 LEU B O 1
ATOM 1716 N N . GLN B 1 90 ? 11.648 -5.949 -6.574 1 98.56 90 GLN B N 1
ATOM 1717 C CA . GLN B 1 90 ? 11.602 -4.629 -7.199 1 98.56 90 GLN B CA 1
ATOM 1718 C C . GLN B 1 90 ? 11.117 -4.719 -8.641 1 98.56 90 GLN B C 1
ATOM 1720 O O . GLN B 1 90 ? 11.711 -5.418 -9.461 1 98.56 90 GLN B O 1
ATOM 1725 N N . LEU B 1 91 ? 10.055 -4.078 -8.836 1 98.5 91 LEU B N 1
ATOM 1726 C CA . LEU B 1 91 ? 9.516 -3.975 -10.188 1 98.5 91 LEU B CA 1
ATOM 1727 C C . LEU B 1 91 ? 9.773 -2.592 -10.773 1 98.5 91 LEU B C 1
ATOM 1729 O O . LEU B 1 91 ? 9.531 -1.578 -10.109 1 98.5 91 LEU B O 1
ATOM 1733 N N . GLU B 1 92 ? 10.164 -2.564 -12.039 1 97.06 92 GLU B N 1
ATOM 1734 C CA . GLU B 1 92 ? 10.391 -1.277 -12.688 1 97.06 92 GLU B CA 1
ATOM 1735 C C . GLU B 1 92 ? 9.07 -0.633 -13.109 1 97.06 92 GLU B C 1
ATOM 1737 O O . GLU B 1 92 ? 8.234 -1.278 -13.734 1 97.06 92 GLU B O 1
ATOM 1742 N N . LEU B 1 93 ? 8.984 0.598 -12.711 1 95.69 93 LEU B N 1
ATOM 1743 C CA . LEU B 1 93 ? 7.828 1.356 -13.172 1 95.69 93 LEU B CA 1
ATOM 1744 C C . LEU B 1 93 ? 7.945 1.682 -14.656 1 95.69 93 LEU B C 1
ATOM 1746 O O . LEU B 1 93 ? 9.039 1.971 -15.148 1 95.69 93 LEU B O 1
ATOM 1750 N N . PRO B 1 94 ? 6.73 1.618 -15.336 1 92.5 94 PRO B N 1
ATOM 1751 C CA . PRO B 1 94 ? 6.816 2.135 -16.703 1 92.5 94 PRO B CA 1
ATOM 1752 C C . PRO B 1 94 ? 7.43 3.529 -16.766 1 92.5 94 PRO B C 1
ATOM 1754 O O . PRO B 1 94 ? 7.035 4.422 -16.016 1 92.5 94 PRO B O 1
ATOM 1757 N N . PRO B 1 95 ? 8.367 3.666 -17.688 1 91.38 95 PRO B N 1
ATOM 1758 C CA . PRO B 1 95 ? 9.117 4.926 -17.719 1 91.38 95 PRO B CA 1
ATOM 1759 C C . PRO B 1 95 ? 8.211 6.145 -17.859 1 91.38 95 PRO B C 1
ATOM 1761 O O . PRO B 1 95 ? 8.453 7.172 -17.219 1 91.38 95 PRO B O 1
ATOM 1764 N N . ALA B 1 96 ? 7.172 6.078 -18.656 1 88.12 96 ALA B N 1
ATOM 1765 C CA . ALA B 1 96 ? 6.258 7.199 -18.859 1 88.12 96 ALA B CA 1
ATOM 1766 C C . ALA B 1 96 ? 5.547 7.57 -17.562 1 88.12 96 ALA B C 1
ATOM 1768 O O . ALA B 1 96 ? 5.34 8.75 -17.281 1 88.12 96 ALA B O 1
ATOM 1769 N N . LEU B 1 97 ? 5.293 6.547 -16.828 1 87.38 97 LEU B N 1
ATOM 1770 C CA . LEU B 1 97 ? 4.621 6.77 -15.555 1 87.38 97 LEU B CA 1
ATOM 1771 C C . LEU B 1 97 ? 5.578 7.363 -14.531 1 87.38 97 LEU B C 1
ATOM 1773 O O . LEU B 1 97 ? 5.23 8.312 -13.828 1 87.38 97 LEU B O 1
ATOM 1777 N N . ALA B 1 98 ? 6.734 6.832 -14.453 1 89.88 98 ALA B N 1
ATOM 1778 C CA . ALA B 1 98 ? 7.742 7.297 -13.508 1 89.88 98 ALA B CA 1
ATOM 1779 C C . ALA B 1 98 ? 8.117 8.75 -13.766 1 89.88 98 ALA B C 1
ATOM 1781 O O . ALA B 1 98 ? 8.406 9.5 -12.828 1 89.88 98 ALA B O 1
ATOM 1782 N N . ALA B 1 99 ? 8.023 9.109 -15.016 1 88.5 99 ALA B N 1
ATOM 1783 C CA . ALA B 1 99 ? 8.43 10.453 -15.414 1 88.5 99 ALA B CA 1
ATOM 1784 C C . ALA B 1 99 ? 7.41 11.492 -14.945 1 88.5 99 ALA B C 1
ATOM 1786 O O . ALA B 1 99 ? 7.754 12.664 -14.75 1 88.5 99 ALA B O 1
ATOM 1787 N N . LEU B 1 100 ? 6.195 11.117 -14.773 1 85.38 100 LEU B N 1
ATOM 1788 C CA . LEU B 1 100 ? 5.137 12.047 -14.398 1 85.38 100 LEU B CA 1
ATOM 1789 C C . LEU B 1 100 ? 5.312 12.523 -12.961 1 85.38 100 LEU B C 1
ATOM 1791 O O . LEU B 1 100 ? 4.832 13.602 -12.602 1 85.38 100 LEU B O 1
ATOM 1795 N N . LYS B 1 101 ? 5.973 11.68 -12.164 1 87 101 LYS B N 1
ATOM 1796 C CA . LYS B 1 101 ? 6.223 12.008 -10.758 1 87 101 LYS B CA 1
ATOM 1797 C C . LYS B 1 101 ? 4.922 12.328 -10.031 1 87 101 LYS B C 1
ATOM 1799 O O . LYS B 1 101 ? 4.891 13.211 -9.172 1 87 101 LYS B O 1
ATOM 1804 N N . GLU B 1 102 ? 3.857 11.703 -10.555 1 90.38 102 GLU B N 1
ATOM 1805 C CA . GLU B 1 102 ? 2.555 11.852 -9.914 1 90.38 102 GLU B CA 1
ATOM 1806 C C . GLU B 1 102 ? 2.33 10.781 -8.859 1 90.38 102 GLU B C 1
ATOM 1808 O O . GLU B 1 102 ? 2.996 9.742 -8.867 1 90.38 102 GLU B O 1
ATOM 1813 N N . PRO B 1 103 ? 1.438 11.109 -7.934 1 94.25 103 PRO B N 1
ATOM 1814 C CA . PRO B 1 103 ? 1.068 10.055 -6.98 1 94.25 103 PRO B CA 1
ATOM 1815 C C . PRO B 1 103 ? 0.413 8.852 -7.656 1 94.25 103 PRO B C 1
ATOM 1817 O O . PRO B 1 103 ? -0.064 8.961 -8.789 1 94.25 103 PRO B O 1
ATOM 1820 N N . TYR B 1 104 ? 0.409 7.742 -6.871 1 94.81 104 TYR B N 1
ATOM 1821 C CA . TYR B 1 104 ? -0.155 6.5 -7.387 1 94.81 104 TYR B CA 1
ATOM 1822 C C . TYR B 1 104 ? -1.296 6.012 -6.5 1 94.81 104 TYR B C 1
ATOM 1824 O O . TYR B 1 104 ? -1.194 6.043 -5.273 1 94.81 104 TYR B O 1
ATOM 1832 N N . ARG B 1 105 ? -2.35 5.609 -7.133 1 95.88 105 ARG B N 1
ATOM 1833 C CA . ARG B 1 105 ? -3.344 4.766 -6.473 1 95.88 105 ARG B CA 1
ATOM 1834 C C . ARG B 1 105 ? -3.086 3.289 -6.754 1 95.88 105 ARG B C 1
ATOM 1836 O O . ARG B 1 105 ? -3.055 2.871 -7.914 1 95.88 105 ARG B O 1
ATOM 1843 N N . LEU B 1 106 ? -2.82 2.588 -5.723 1 97.44 106 LEU B N 1
ATOM 1844 C CA . LEU B 1 106 ? -2.59 1.156 -5.879 1 97.44 106 LEU B CA 1
ATOM 1845 C C . LEU B 1 106 ? -3.877 0.37 -5.648 1 97.44 106 LEU B C 1
ATOM 1847 O O . LEU B 1 106 ? -4.492 0.476 -4.586 1 97.44 106 LEU B O 1
ATOM 1851 N N . GLU B 1 107 ? -4.246 -0.441 -6.605 1 96.38 107 GLU B N 1
ATOM 1852 C CA . GLU B 1 107 ? -5.527 -1.142 -6.562 1 96.38 107 GLU B CA 1
ATOM 1853 C C . GLU B 1 107 ? -5.387 -2.506 -5.895 1 96.38 107 GLU B C 1
ATOM 1855 O O . GLU B 1 107 ? -6.387 -3.135 -5.543 1 96.38 107 GLU B O 1
ATOM 1860 N N . ASN B 1 108 ? -4.172 -2.971 -5.73 1 98 108 ASN B N 1
ATOM 1861 C CA . ASN B 1 108 ? -3.973 -4.258 -5.074 1 98 108 ASN B CA 1
ATOM 1862 C C . ASN B 1 108 ? -4.508 -4.246 -3.646 1 98 108 ASN B C 1
ATOM 1864 O O . ASN B 1 108 ? -4.492 -3.209 -2.98 1 98 108 ASN B O 1
ATOM 1868 N N . LEU B 1 109 ? -4.992 -5.398 -3.23 1 97.56 109 LEU B N 1
ATOM 1869 C CA . LEU B 1 109 ? -5.32 -5.578 -1.82 1 97.56 109 LEU B CA 1
ATOM 1870 C C . LEU B 1 109 ? -4.074 -5.93 -1.014 1 97.56 109 LEU B C 1
ATOM 1872 O O . LEU B 1 109 ? -3.16 -6.582 -1.523 1 97.56 109 LEU B O 1
ATOM 1876 N N . PHE B 1 110 ? -4.141 -5.445 0.238 1 97.25 110 PHE B N 1
ATOM 1877 C CA . PHE B 1 110 ? -3.086 -5.812 1.178 1 97.25 110 PHE B CA 1
ATOM 1878 C C . PHE B 1 110 ? -3.549 -6.934 2.102 1 97.25 110 PHE B C 1
ATOM 1880 O O . PHE B 1 110 ? -4.715 -6.973 2.498 1 97.25 110 PHE B O 1
ATOM 1887 N N . VAL B 1 111 ? -2.611 -7.809 2.393 1 96.62 111 VAL B N 1
ATOM 1888 C CA . VAL B 1 111 ? -2.902 -8.914 3.293 1 96.62 111 VAL B CA 1
ATOM 1889 C C . VAL B 1 111 ? -1.884 -8.945 4.43 1 96.62 111 VAL B C 1
ATOM 1891 O O . VAL B 1 111 ? -0.747 -8.5 4.262 1 96.62 111 VAL B O 1
ATOM 1894 N N . SER B 1 112 ? -2.346 -9.32 5.586 1 94.31 112 SER B N 1
ATOM 1895 C CA . SER B 1 112 ? -1.498 -9.352 6.773 1 94.31 112 SER B CA 1
ATOM 1896 C C . SER B 1 112 ? -0.521 -10.516 6.727 1 94.31 112 SER B C 1
ATOM 1898 O O . SER B 1 112 ? -0.826 -11.562 6.156 1 94.31 112 SER B O 1
ATOM 1900 N N . LYS B 1 113 ? 0.602 -10.305 7.426 1 91.75 113 LYS B N 1
ATOM 1901 C CA . LYS B 1 113 ? 1.669 -11.305 7.441 1 91.75 113 LYS B CA 1
ATOM 1902 C C . LYS B 1 113 ? 1.388 -12.398 8.469 1 91.75 113 LYS B C 1
ATOM 1904 O O . LYS B 1 113 ? 2.268 -13.195 8.781 1 91.75 113 LYS B O 1
ATOM 1909 N N . SER B 1 114 ? 0.252 -12.508 9.031 1 81.56 114 SER B N 1
ATOM 1910 C CA . SER B 1 114 ? -0.093 -13.43 10.109 1 81.56 114 SER B CA 1
ATOM 1911 C C . SER B 1 114 ? 0.267 -14.867 9.742 1 81.56 114 SER B C 1
ATOM 1913 O O . SER B 1 114 ? 0.604 -15.672 10.617 1 81.56 114 SER B O 1
ATOM 1915 N N . GLN B 1 115 ? 0.214 -15.141 8.562 1 76.56 115 GLN B N 1
ATOM 1916 C CA . GLN B 1 115 ? 0.455 -16.516 8.156 1 76.56 115 GLN B CA 1
ATOM 1917 C C . GLN B 1 115 ? 1.949 -16.812 8.031 1 76.56 115 GLN B C 1
ATOM 1919 O O . GLN B 1 115 ? 2.354 -17.953 7.828 1 76.56 115 GLN B O 1
ATOM 1924 N N . PHE B 1 116 ? 2.771 -15.719 8.258 1 80.56 116 PHE B N 1
ATOM 1925 C CA . PHE B 1 116 ? 4.211 -15.867 8.094 1 80.56 116 PHE B CA 1
ATOM 1926 C C . PHE B 1 116 ? 4.953 -15.344 9.32 1 80.56 116 PHE B C 1
ATOM 1928 O O . PHE B 1 116 ? 5.602 -14.297 9.266 1 80.56 116 PHE B O 1
ATOM 1935 N N . PRO B 1 117 ? 4.824 -15.969 10.398 1 63 117 PRO B N 1
ATOM 1936 C CA . PRO B 1 117 ? 5.387 -15.469 11.648 1 63 117 PRO B CA 1
ATOM 1937 C C . PRO B 1 117 ? 6.879 -15.156 11.547 1 63 117 PRO B C 1
ATOM 1939 O O . PRO B 1 117 ? 7.383 -14.273 12.25 1 63 117 PRO B O 1
ATOM 1942 N N . GLY B 1 118 ? 7.684 -15.953 10.945 1 56.09 118 GLY B N 1
ATOM 1943 C CA . GLY B 1 118 ? 9.117 -15.727 10.891 1 56.09 118 GLY B CA 1
ATOM 1944 C C . GLY B 1 118 ? 9.508 -14.547 10.023 1 56.09 118 GLY B C 1
ATOM 1945 O O . GLY B 1 118 ? 10.68 -14.164 9.969 1 56.09 118 GLY B O 1
ATOM 1946 N N . ALA B 1 119 ? 8.625 -14.219 9.344 1 54.69 119 ALA B N 1
ATOM 1947 C CA . ALA B 1 119 ? 8.984 -13.094 8.484 1 54.69 119 ALA B CA 1
ATOM 1948 C C . ALA B 1 119 ? 9.195 -11.828 9.305 1 54.69 119 ALA B C 1
ATOM 1950 O O . ALA B 1 119 ? 8.234 -11.211 9.773 1 54.69 119 ALA B O 1
ATOM 1951 N N . ALA B 1 120 ? 10.102 -11.992 10.273 1 42.09 120 ALA B N 1
ATOM 1952 C CA . ALA B 1 120 ? 10.484 -11.008 11.281 1 42.09 120 ALA B CA 1
ATOM 1953 C C . ALA B 1 120 ? 10.609 -9.617 10.664 1 42.09 120 ALA B C 1
ATOM 1955 O O . ALA B 1 120 ? 10.945 -9.477 9.484 1 42.09 120 ALA B O 1
ATOM 1956 N N . ASN B 1 121 ? 9.828 -8.828 11.297 1 42.84 121 ASN B N 1
ATOM 1957 C CA . ASN B 1 121 ? 9.953 -7.391 11.07 1 42.84 121 ASN B CA 1
ATOM 1958 C C . ASN B 1 121 ? 11.414 -6.945 11.102 1 42.84 121 ASN B C 1
ATOM 1960 O O . ASN B 1 121 ? 12.062 -6.992 12.148 1 42.84 121 ASN B O 1
ATOM 1964 N N . THR B 1 122 ? 12.148 -7.527 10.258 1 36.66 122 THR B N 1
ATOM 1965 C CA . THR B 1 122 ? 13.516 -7.012 10.344 1 36.66 122 THR B CA 1
ATOM 1966 C C . THR B 1 122 ? 13.5 -5.496 10.539 1 36.66 122 THR B C 1
ATOM 1968 O O . THR B 1 122 ? 13.531 -4.742 9.562 1 36.66 122 THR B O 1
ATOM 1971 N N . GLY B 1 123 ? 12.578 -5.066 11.211 1 35.12 123 GLY B N 1
ATOM 1972 C CA . GLY B 1 123 ? 12.836 -3.705 11.648 1 35.12 123 GLY B CA 1
ATOM 1973 C C . GLY B 1 123 ? 14.156 -3.551 12.375 1 35.12 123 GLY B C 1
ATOM 1974 O O . GLY B 1 123 ? 14.508 -4.383 13.219 1 35.12 123 GLY B O 1
ATOM 1975 N N . ASP B 1 124 ? 15.18 -3.053 11.758 1 34.47 124 ASP B N 1
ATOM 1976 C CA . ASP B 1 124 ? 16.469 -2.775 12.375 1 34.47 124 ASP B CA 1
ATOM 1977 C C . ASP B 1 124 ? 16.297 -2.154 13.758 1 34.47 124 ASP B C 1
ATOM 1979 O O . ASP B 1 124 ? 15.938 -0.982 13.875 1 34.47 124 ASP B O 1
ATOM 1983 N N . THR B 1 125 ? 15.742 -2.83 14.625 1 33.88 125 THR B N 1
ATOM 1984 C CA . THR B 1 125 ? 15.883 -2.342 15.992 1 33.88 125 THR B CA 1
ATOM 1985 C C . THR B 1 125 ? 17.359 -2.186 16.359 1 33.88 125 THR B C 1
ATOM 1987 O O . THR B 1 125 ? 18.109 -3.164 16.359 1 33.88 125 THR B O 1
ATOM 1990 N N . HIS B 1 126 ? 17.938 -1.065 15.961 1 31.83 126 HIS B N 1
ATOM 1991 C CA . HIS B 1 126 ? 19.234 -0.711 16.547 1 31.83 126 HIS B CA 1
ATOM 1992 C C . HIS B 1 126 ? 19.219 -0.858 18.062 1 31.83 126 HIS B C 1
ATOM 1994 O O . HIS B 1 126 ? 18.406 -0.221 18.734 1 31.83 126 HIS B O 1
ATOM 2000 N N . ASP B 1 127 ? 19.422 -2.029 18.547 1 33.88 127 ASP B N 1
ATOM 2001 C CA . ASP B 1 127 ? 19.766 -2.23 19.953 1 33.88 127 ASP B CA 1
ATOM 2002 C C . ASP B 1 127 ? 20.766 -1.18 20.422 1 33.88 127 ASP B C 1
ATOM 2004 O O . ASP B 1 127 ? 21.875 -1.09 19.906 1 33.88 127 ASP B O 1
ATOM 2008 N N . ARG B 1 128 ? 20.312 0.019 20.875 1 35.25 128 ARG B N 1
ATOM 2009 C CA . ARG B 1 128 ? 21.219 0.94 21.562 1 35.25 128 ARG B CA 1
ATOM 2010 C C . ARG B 1 128 ? 22.016 0.222 22.641 1 35.25 128 ARG B C 1
ATOM 2012 O O . ARG B 1 128 ? 21.438 -0.433 23.516 1 35.25 128 ARG B O 1
ATOM 2019 N N . PRO B 1 129 ? 23.312 -0.091 22.375 1 35.56 129 PRO B N 1
ATOM 2020 C CA . PRO B 1 129 ? 24.141 -0.699 23.406 1 35.56 129 PRO B CA 1
ATOM 2021 C C . PRO B 1 129 ? 24.047 0.03 24.75 1 35.56 129 PRO B C 1
ATOM 2023 O O . PRO B 1 129 ? 23.969 1.261 24.781 1 35.56 129 PRO B O 1
ATOM 2026 N N . ASN B 1 130 ? 23.312 -0.51 25.688 1 34.88 130 ASN B N 1
ATOM 2027 C CA . ASN B 1 130 ? 23.328 -0.078 27.078 1 34.88 130 ASN B CA 1
ATOM 2028 C C . ASN B 1 130 ? 24.766 0.149 27.578 1 34.88 130 ASN B C 1
ATOM 2030 O O . ASN B 1 130 ? 25.547 -0.791 27.641 1 34.88 130 ASN B O 1
ATOM 2034 N N . GLN B 1 131 ? 25.391 1.291 27.203 1 32.59 131 GLN B N 1
ATOM 2035 C CA . GLN B 1 131 ? 26.656 1.658 27.828 1 32.59 131 GLN B CA 1
ATOM 2036 C C . GLN B 1 131 ? 26.562 1.664 29.344 1 32.59 131 GLN B C 1
ATOM 2038 O O . GLN B 1 131 ? 25.891 2.525 29.922 1 32.59 131 GLN B O 1
ATOM 2043 N N . THR B 1 132 ? 26.281 0.516 29.969 1 35.03 132 THR B N 1
ATOM 2044 C CA . THR B 1 132 ? 26.516 0.437 31.406 1 35.03 132 THR B CA 1
ATOM 2045 C C . THR B 1 132 ? 27.859 1.062 31.766 1 35.03 132 THR B C 1
ATOM 2047 O O . THR B 1 132 ? 28.906 0.609 31.297 1 35.03 132 THR B O 1
ATOM 2050 N N . ASP B 1 133 ? 27.844 2.412 31.953 1 31.58 133 ASP B N 1
ATOM 2051 C CA . ASP B 1 133 ? 28.953 3.184 32.531 1 31.58 133 ASP B CA 1
ATOM 2052 C C . ASP B 1 133 ? 29.5 2.518 33.781 1 31.58 133 ASP B C 1
ATOM 2054 O O . ASP B 1 133 ? 28.719 2.109 34.656 1 31.58 133 ASP B O 1
ATOM 2058 N N . GLN B 1 134 ? 30.719 1.955 33.719 1 34.84 134 GLN B N 1
ATOM 2059 C CA . GLN B 1 134 ? 31.672 1.558 34.719 1 34.84 134 GLN B CA 1
ATOM 2060 C C . GLN B 1 134 ? 31.828 2.637 35.812 1 34.84 134 GLN B C 1
ATOM 2062 O O . GLN B 1 134 ? 32.312 3.736 35.531 1 34.84 134 GLN B O 1
ATOM 2067 N N . HIS B 1 135 ? 30.75 3.199 36.5 1 29.81 135 HIS B N 1
ATOM 2068 C CA . HIS B 1 135 ? 31.297 3.744 37.75 1 29.81 135 HIS B CA 1
ATOM 2069 C C . HIS B 1 135 ? 31.797 2.635 38.656 1 29.81 135 HIS B C 1
ATOM 2071 O O . HIS B 1 135 ? 31.188 1.569 38.75 1 29.81 135 HIS B O 1
#

Organism: NCBI:txid111769

Nearest PDB structures (foldseek):
  8g04-assembly1_B  TM=3.284E-01  e=6.721E+00  Homo sapiens
  8g04-assembly1_B  TM=3.241E-01  e=7.342E+00  Homo sapiens
  5wru-assembly1_A  TM=1.816E-01  e=9.960E+00  Plasmodium falciparum 3D7

Radius of gyration: 28.9 Å; Cα contacts (8 Å, |Δi|>4): 433; chains: 2; bounding box: 112×75×92 Å

Solvent-accessible surface area (backbone atoms only — not comparable to full-atom values): 16458 Å² total; per-residue (Å²): 133,82,83,78,79,79,80,78,81,82,81,78,81,80,77,78,77,72,72,67,66,72,76,68,78,66,56,39,65,24,35,28,41,33,35,39,56,57,34,36,37,36,26,34,84,26,19,71,62,68,54,57,84,30,46,45,79,43,72,47,68,59,88,86,54,86,42,36,37,35,36,43,29,61,77,50,82,58,80,46,84,45,75,78,41,78,44,77,41,67,37,74,45,58,64,76,59,39,68,63,72,51,33,31,37,53,69,35,38,35,35,53,42,65,90,42,75,79,66,58,74,78,60,82,70,75,73,73,76,78,76,76,74,84,124,133,81,83,79,80,81,80,78,80,80,79,77,80,80,77,75,76,72,72,68,67,72,77,66,79,65,58,40,63,24,35,28,42,32,35,40,57,58,34,36,38,36,25,34,83,26,19,71,63,68,54,55,82,30,44,44,80,44,72,48,69,58,86,87,55,86,42,36,37,34,36,44,29,62,75,51,82,59,81,46,86,44,77,77,40,78,43,77,41,65,37,74,45,58,64,76,59,40,68,64,72,50,34,31,37,52,70,36,37,34,34,53,41,64,89,43,73,78,67,57,74,75,59,82,69,75,75,71,78,78,76,77,74,84,120

Foldseek 3Di:
DDPPDPDDDDPDPPPPPPPCPVPPQDFFAFQDWDDDLFKIKTKHKAQPDDALVQKDKDWDDDPPDQEIEITIGGNDDHPHHHPIDIDMYIHTDDPVRSVSVGHYHYPHHYDHCVVPVPVDPVPVPVPPPPPPDDD/DPPPPPDDDDPPPPPPPPPCPVPPQDFFAFQDWDDDLFKIKTKHKAQPDDALVQKDKDWDDDPPDQEIEITIGGNDDHPHHHDIDIDMYIHTDDPVRSVSVGHYHYPHHYDHCVVPVPVDPVPVPVPPPPPPPPD

Sequence (270 aa):
MKPLLTIGIILTTLVSINTNAENATPLEPLYSAQFDNTYVTIEVQSNGCTQPEDFTILANGKGGEAFSTLGIRRDRPDTCKAMSQLVRLQLELPPALAALKEPYRLENLFVSKSQFPGAANTGDTHDRPNQTDQHMKPLLTIGIILTTLVSINTNAENATPLEPLYSAQFDNTYVTIEVQSNGCTQPEDFTILANGKGGEAFSTLGIRRDRPDTCKAMSQLVRLQLELPPALAALKEPYRLENLFVSKSQFPGAANTGDTHDRPNQTDQH

Secondary structure (DSSP, 8-state):
-------------------------PPPPBSEEEE-SSEEEEEEEESS---GGGEEEEEE--TT-SSEEEEEEE-S-----SPPEEEEEEEEPPHHHHHHT--EEE-SPB--GGG-TTS----------------/-------------------------PPPPBSEEEE-SSEEEEEEEESS---GGGEEEEEE--TT-SSEEEEEEE-S-----SPPEEEEEEEEPPHHHHHHT--EEE-SPB--GGG-TTS----------------

pLDDT: mean 78.85, std 23.19, range [29.22, 98.88]